Protein AF-A0AAD7NXK8-F1 (afdb_monomer_lite)

InterPro domains:
  IPR023210 NADP-dependent oxidoreductase domain [PF00248] (9-103)
  IPR023210 NADP-dependent oxidoreductase domain [PF00248] (169-335)
  IPR036812 NAD(P)-dependent oxidoreductase domain superfamily [G3DSA:3.20.20.100] (2-104)
  IPR036812 NAD(P)-dependent oxidoreductase domain superfamily [G3DSA:3.20.20.100] (160-342)
  IPR036812 NAD(P)-dependent oxidoreductase domain superfamily [SSF51430] (22-98)
  IPR036812 NAD(P)-dependent oxidoreductase domain superfamily [SSF51430] (169-336)
  IPR050523 Aldo/Keto Reductase Detoxification and Biosynthesis [PTHR43364] (170-335)

Organism: NCBI:txid1033252

Secondary structure (DSSP, 8-state):
------EE-EEE-TTSSSS-SSS----SHHHHHHHHHHHHHTT--EEE--TTSTTHHHHHHHTTHHHHS-EEEEE-GGGSTT--STTHHHHHHHHHHHHHT----PPPGGGTTS------S-TTS--GGGHHHHTT-TTS-HHHHHHHHHHHHHHH-HHHHHTTS----EEEEEE-S--TTS-HHHHHHHHHHHHHTTSEEEEEEES--HHHHHHHHHHHHHHTPPPEEEEEEE-BTTB-THHHHTHHHHHHHT-EEEEE-TTGGGGGGS-HHHHHHT-SSSTTSGGGTHHHHHHHHHH-SHHHHHHHHHHHHHHHHTTS-HHHHHHHHHHHSSTT-TTS-SSEE-

Sequence (346 aa):
MSNSSALKLVFGGAPISPNPNFGAYFPDEESIEKLYQLLEEGGVDAIDTACAYGSSEEWIGKTGGGKRFPVDSKTPGGFIPGSSTGESIPQHAKESVERTRVEKKAMPFFMILGYRKPFIHNPSAFNIENLDKQLGLGSLNAKFKHVYAALLCIVFQPVAVQSAFKWLKLDVLYIHAPDPSVLLEDQLQGVNTAYTAGYFKRFGLSNFSPADVQRVYDICKEKGYPLLGHQTANYSAVARKNEVVLFPLLRKLGIAVYVYSPIAGGLLTKTSAQVRTREGAGRYSKDAGALEALYGGLYNKPSYYTALDLWGEAANGAGCSGAELAYRWVAFDSAVDGKSWSMKRL

Radius of gyration: 25.27 Å; chains: 1; bounding box: 70×58×63 Å

Structure (mmCIF, N/CA/C/O backbone):
data_AF-A0AAD7NXK8-F1
#
_entry.id   AF-A0AAD7NXK8-F1
#
loop_
_atom_site.group_PDB
_atom_site.id
_atom_site.type_symbol
_atom_site.label_atom_id
_atom_site.label_alt_id
_atom_site.label_comp_id
_atom_site.label_asym_id
_atom_site.label_entity_id
_atom_site.label_seq_id
_atom_site.pdbx_PDB_ins_code
_atom_site.Cartn_x
_atom_site.Cartn_y
_atom_site.Cartn_z
_atom_site.occupancy
_atom_site.B_iso_or_equiv
_atom_site.auth_seq_id
_atom_site.auth_comp_id
_atom_site.auth_asym_id
_atom_site.auth_atom_id
_atom_site.pdbx_PDB_model_num
ATOM 1 N N . MET A 1 1 ? -29.614 -8.373 -5.525 1.00 30.80 1 MET A N 1
ATOM 2 C CA . MET A 1 1 ? -28.288 -8.976 -5.769 1.00 30.80 1 MET A CA 1
ATOM 3 C C . MET A 1 1 ? -27.334 -7.833 -6.089 1.00 30.80 1 MET A C 1
ATOM 5 O O . MET A 1 1 ? -27.424 -7.282 -7.175 1.00 30.80 1 MET A O 1
ATOM 9 N N . SER A 1 2 ? -26.545 -7.353 -5.122 1.00 30.64 2 SER A N 1
ATOM 10 C CA . SER A 1 2 ? -25.596 -6.257 -5.370 1.00 30.64 2 SER A CA 1
ATOM 11 C C . SER A 1 2 ? -24.361 -6.811 -6.074 1.00 30.64 2 SER A C 1
ATOM 13 O O . SER A 1 2 ? -23.712 -7.712 -5.552 1.00 30.64 2 SER A O 1
ATOM 15 N N . ASN A 1 3 ? -24.063 -6.272 -7.250 1.00 33.12 3 ASN A N 1
ATOM 16 C CA . ASN A 1 3 ? -22.894 -6.584 -8.070 1.00 33.12 3 ASN A CA 1
ATOM 17 C C . ASN A 1 3 ? -21.599 -6.396 -7.240 1.00 33.12 3 ASN A C 1
ATOM 19 O O . ASN A 1 3 ? -21.226 -5.258 -6.968 1.00 33.12 3 ASN A O 1
ATOM 23 N N . SER A 1 4 ? -20.951 -7.472 -6.765 1.00 42.09 4 SER A N 1
ATOM 24 C CA . SER A 1 4 ? -19.846 -7.383 -5.782 1.00 42.09 4 SER A CA 1
ATOM 25 C C . SER A 1 4 ? -18.465 -7.853 -6.272 1.00 42.09 4 SER A C 1
ATOM 27 O O . SER A 1 4 ? -17.608 -8.138 -5.446 1.00 42.09 4 SER A O 1
ATOM 29 N N . SER A 1 5 ? -18.183 -7.922 -7.576 1.00 48.78 5 SER A N 1
ATOM 30 C CA . SER A 1 5 ? -16.881 -8.429 -8.070 1.00 48.78 5 SER A CA 1
ATOM 31 C C . SER A 1 5 ? -16.030 -7.418 -8.856 1.00 48.78 5 SER A C 1
ATOM 33 O O . SER A 1 5 ? -15.105 -7.810 -9.583 1.00 48.78 5 SER A O 1
ATOM 35 N N . ALA A 1 6 ? -16.303 -6.116 -8.719 1.00 60.06 6 ALA A N 1
ATOM 36 C CA . ALA A 1 6 ? -15.524 -5.085 -9.402 1.00 60.06 6 ALA A CA 1
ATOM 37 C C . ALA A 1 6 ? -14.087 -5.029 -8.854 1.00 60.06 6 ALA A C 1
ATOM 39 O O . ALA A 1 6 ? -13.856 -4.957 -7.645 1.00 60.06 6 ALA A O 1
ATOM 40 N N . LEU A 1 7 ? -13.122 -5.113 -9.771 1.00 73.62 7 LEU A N 1
ATOM 41 C CA . LEU A 1 7 ? -11.718 -4.793 -9.529 1.00 73.62 7 LEU A CA 1
ATOM 42 C C . LEU A 1 7 ? -11.648 -3.334 -9.133 1.00 73.62 7 LEU A C 1
ATOM 44 O O . LEU A 1 7 ? -12.014 -2.498 -9.950 1.00 73.62 7 LEU A O 1
ATOM 48 N N . LYS A 1 8 ? -11.230 -3.040 -7.902 1.00 81.31 8 LYS A N 1
ATOM 49 C CA . LYS A 1 8 ? -10.924 -1.657 -7.570 1.00 81.31 8 LYS A CA 1
ATOM 50 C C . LYS A 1 8 ? -9.504 -1.335 -7.985 1.00 81.31 8 LYS A C 1
ATOM 52 O O . LYS A 1 8 ? -8.622 -2.177 -7.826 1.00 81.31 8 LYS A O 1
ATOM 57 N N . LEU A 1 9 ? -9.292 -0.123 -8.452 1.00 88.12 9 LEU A N 1
ATOM 58 C CA . LEU A 1 9 ? -7.982 0.412 -8.781 1.00 88.12 9 LEU A CA 1
ATOM 59 C C . LEU A 1 9 ? -7.584 1.410 -7.697 1.00 88.12 9 LEU A C 1
ATOM 61 O O . LEU A 1 9 ? -8.362 2.300 -7.358 1.00 88.12 9 LEU A O 1
ATOM 65 N N . VAL A 1 10 ? -6.393 1.262 -7.128 1.00 91.69 10 VAL A N 1
ATOM 66 C CA . VAL A 1 10 ? -5.864 2.153 -6.096 1.00 91.69 10 VAL A CA 1
ATOM 67 C C . VAL A 1 10 ? -4.589 2.788 -6.594 1.00 91.69 10 VAL A C 1
ATOM 69 O O . VAL A 1 10 ? -3.652 2.127 -7.037 1.00 91.69 10 VAL A O 1
ATOM 72 N N . PHE A 1 11 ? -4.528 4.106 -6.484 1.00 94.62 11 PHE A N 1
ATOM 73 C CA . PHE A 1 11 ? -3.312 4.819 -6.809 1.00 94.62 11 PHE A CA 1
ATOM 74 C C . PHE A 1 11 ? -2.381 4.863 -5.597 1.00 94.62 11 PHE A C 1
ATOM 76 O O . PHE A 1 11 ? -2.738 5.398 -4.548 1.00 94.62 11 PHE A O 1
ATOM 83 N N . GLY A 1 12 ? -1.166 4.332 -5.744 1.00 93.88 12 GLY A N 1
ATOM 84 C CA . GLY A 1 12 ? -0.115 4.479 -4.739 1.00 93.88 12 GLY A CA 1
ATOM 85 C C . GLY A 1 12 ? 0.372 5.927 -4.679 1.00 93.88 12 GLY A C 1
ATOM 86 O O . GLY A 1 12 ? 1.078 6.379 -5.573 1.00 93.88 12 GLY A O 1
ATOM 87 N N . GLY A 1 13 ? 0.019 6.638 -3.614 1.00 93.75 13 GLY A N 1
ATOM 88 C CA . GLY A 1 13 ? 0.220 8.071 -3.419 1.00 93.75 13 GLY A CA 1
ATOM 89 C C . GLY A 1 13 ? 1.642 8.506 -3.070 1.00 93.75 13 GLY A C 1
ATOM 90 O O . GLY A 1 13 ? 1.894 9.700 -3.040 1.00 93.75 13 GLY A O 1
ATOM 91 N N . ALA A 1 14 ? 2.598 7.590 -2.870 1.00 91.69 14 ALA A N 1
ATOM 92 C CA . ALA A 1 14 ? 3.991 7.949 -2.563 1.00 91.69 14 ALA A CA 1
ATOM 93 C C . ALA A 1 14 ? 4.631 9.002 -3.511 1.00 91.69 14 ALA A C 1
ATOM 95 O O . ALA A 1 14 ? 5.439 9.795 -3.027 1.00 91.69 14 ALA A O 1
ATOM 96 N N . PRO A 1 15 ? 4.300 9.049 -4.822 1.00 92.00 15 PRO A N 1
ATOM 97 C CA . PRO A 1 15 ? 4.759 10.097 -5.740 1.00 92.00 15 PRO A CA 1
ATOM 98 C C . PRO A 1 15 ? 4.095 11.475 -5.571 1.00 92.00 15 PRO A C 1
ATOM 100 O O . PRO A 1 15 ? 4.572 12.431 -6.179 1.00 92.00 15 PRO A O 1
ATOM 103 N N . ILE A 1 16 ? 2.993 11.603 -4.821 1.00 94.06 16 ILE A N 1
ATOM 104 C CA . ILE A 1 16 ? 2.240 12.860 -4.629 1.00 94.06 16 ILE A CA 1
ATOM 105 C C . ILE A 1 16 ? 2.997 13.753 -3.635 1.00 94.06 16 ILE A C 1
ATOM 107 O O . ILE A 1 16 ? 2.553 14.008 -2.525 1.00 94.06 16 ILE A O 1
ATOM 111 N N . SER A 1 17 ? 4.203 14.174 -3.998 1.00 87.62 17 SER A N 1
ATOM 112 C CA . SER A 1 17 ? 5.077 15.025 -3.193 1.00 87.62 17 SER A CA 1
ATOM 113 C C . SER A 1 17 ? 6.227 15.535 -4.065 1.00 87.62 17 SER A C 1
ATOM 115 O O . SER A 1 17 ? 6.774 14.749 -4.828 1.00 87.62 17 SER A O 1
ATOM 117 N N . PRO A 1 18 ? 6.686 16.789 -3.917 1.00 83.19 18 PRO A N 1
ATOM 118 C CA . PRO A 1 18 ? 7.851 17.302 -4.639 1.00 83.19 18 PRO A CA 1
ATOM 119 C C . PRO A 1 18 ? 9.179 16.694 -4.162 1.00 83.19 18 PRO A C 1
ATOM 121 O O . PRO A 1 18 ? 10.185 16.821 -4.850 1.00 83.19 18 PRO A O 1
ATOM 124 N N . ASN A 1 19 ? 9.194 16.054 -2.987 1.00 72.31 19 ASN A N 1
ATOM 125 C CA . ASN A 1 19 ? 10.378 15.463 -2.362 1.00 72.31 19 ASN A CA 1
ATOM 126 C C . ASN A 1 19 ? 10.082 13.996 -2.015 1.00 72.31 19 ASN A C 1
ATOM 128 O O . ASN A 1 19 ? 9.847 13.667 -0.847 1.00 72.31 19 ASN A O 1
ATOM 132 N N . PRO A 1 20 ? 10.024 13.105 -3.016 1.00 68.62 20 PRO A N 1
ATOM 133 C CA . PRO A 1 20 ? 9.668 11.714 -2.790 1.00 68.62 20 PRO A CA 1
ATOM 134 C C . PRO A 1 20 ? 10.787 10.969 -2.056 1.00 68.62 20 PRO A C 1
ATOM 136 O O . PRO A 1 20 ? 11.967 11.095 -2.374 1.00 68.62 20 PRO A O 1
ATOM 139 N N . ASN A 1 21 ? 10.402 10.045 -1.179 1.00 68.44 21 ASN A N 1
ATOM 140 C CA . ASN A 1 21 ? 11.329 9.020 -0.685 1.00 68.44 21 ASN A CA 1
ATOM 141 C C . ASN A 1 21 ? 11.489 7.849 -1.685 1.00 68.44 21 ASN A C 1
ATOM 143 O O . ASN A 1 21 ? 12.323 6.970 -1.481 1.00 68.44 21 ASN A O 1
ATOM 147 N N . PHE A 1 22 ? 10.683 7.800 -2.762 1.00 67.06 22 PHE A N 1
ATOM 148 C CA . PHE A 1 22 ? 10.478 6.597 -3.589 1.00 67.06 22 PHE A CA 1
ATOM 149 C C . PHE A 1 22 ? 10.526 6.815 -5.116 1.00 67.06 22 PHE A C 1
ATOM 151 O O . PHE A 1 22 ? 9.734 6.230 -5.867 1.00 67.06 22 PHE A O 1
ATOM 158 N N . GLY A 1 23 ? 11.507 7.566 -5.618 1.00 71.38 23 GLY A N 1
ATOM 159 C CA . GLY A 1 23 ? 11.766 7.678 -7.059 1.00 71.38 23 GLY A CA 1
ATOM 160 C C . GLY A 1 23 ? 10.883 8.718 -7.754 1.00 71.38 23 GLY A C 1
ATOM 161 O O . GLY A 1 23 ? 11.024 9.895 -7.462 1.00 71.38 23 GLY A O 1
ATOM 162 N N . ALA A 1 24 ? 10.038 8.304 -8.708 1.00 77.19 24 ALA A N 1
ATOM 163 C CA . ALA A 1 24 ? 9.199 9.218 -9.496 1.00 77.19 24 ALA A CA 1
ATOM 164 C C . ALA A 1 24 ? 8.250 10.050 -8.616 1.00 77.19 24 ALA A C 1
ATOM 166 O O . ALA A 1 24 ? 7.771 9.556 -7.593 1.00 77.19 24 ALA A O 1
ATOM 167 N N . TYR A 1 25 ? 7.972 11.284 -9.043 1.00 88.31 25 TYR A N 1
ATOM 168 C CA . TYR A 1 25 ? 7.182 12.244 -8.280 1.00 88.31 25 TYR A CA 1
ATOM 169 C C . TYR A 1 25 ? 6.485 13.297 -9.133 1.00 88.31 25 TYR A C 1
ATOM 171 O O . TYR A 1 25 ? 6.836 13.496 -10.296 1.00 88.31 25 TYR A O 1
ATOM 179 N N . PHE A 1 26 ? 5.518 13.976 -8.518 1.00 90.62 26 PHE A N 1
ATOM 180 C CA . PHE A 1 26 ? 4.830 15.131 -9.081 1.00 90.62 26 PHE A CA 1
ATOM 181 C C . PHE A 1 26 ? 5.386 16.415 -8.437 1.00 90.62 26 PHE A C 1
ATOM 183 O O . PHE A 1 26 ? 5.266 16.582 -7.221 1.00 90.62 26 PHE A O 1
ATOM 190 N N . PRO A 1 27 ? 6.063 17.284 -9.213 1.00 88.44 27 PRO A N 1
ATOM 191 C CA . PRO A 1 27 ? 6.879 18.375 -8.673 1.00 88.44 27 PRO A CA 1
ATOM 192 C C . PRO A 1 27 ? 6.081 19.565 -8.124 1.00 88.44 27 PRO A C 1
ATOM 194 O O . PRO A 1 27 ? 6.632 20.364 -7.369 1.00 88.44 27 PRO A O 1
ATOM 197 N N . ASP A 1 28 ? 4.813 19.714 -8.504 1.00 93.44 28 ASP A N 1
ATOM 198 C CA . ASP A 1 28 ? 4.019 20.911 -8.224 1.00 93.44 28 ASP A CA 1
ATOM 199 C C . ASP A 1 28 ? 2.511 20.616 -8.158 1.00 93.44 28 ASP A C 1
ATOM 201 O O . ASP A 1 28 ? 2.043 19.511 -8.428 1.00 93.44 28 ASP A O 1
ATOM 205 N N . GLU A 1 29 ? 1.728 21.621 -7.765 1.00 95.62 29 GLU A N 1
ATOM 206 C CA . GLU A 1 29 ? 0.272 21.493 -7.626 1.00 95.62 29 GLU A CA 1
ATOM 207 C C . GLU A 1 29 ? -0.429 21.266 -8.974 1.00 95.62 29 GLU A C 1
ATOM 209 O O . GLU A 1 29 ? -1.425 20.550 -9.024 1.00 95.62 29 GLU A O 1
ATOM 214 N N . GLU A 1 30 ? 0.100 21.821 -10.070 1.00 96.25 30 GLU A N 1
ATOM 215 C CA . GLU A 1 30 ? -0.494 21.689 -11.405 1.00 96.25 30 GLU A CA 1
ATOM 216 C C . GLU A 1 30 ? -0.389 20.249 -11.926 1.00 96.25 30 GLU A C 1
ATOM 218 O O . GLU A 1 30 ? -1.355 19.686 -12.444 1.00 96.25 30 GLU A O 1
ATOM 223 N N . SER A 1 31 ? 0.778 19.628 -11.769 1.00 95.69 31 SER A N 1
ATOM 224 C CA . SER A 1 31 ? 1.009 18.233 -12.140 1.00 95.69 31 SER A CA 1
ATOM 225 C C . SER A 1 31 ? 0.197 17.262 -11.278 1.00 95.69 31 SER A C 1
ATOM 227 O O . SER A 1 31 ? -0.289 16.258 -11.800 1.00 95.69 31 SER A O 1
ATOM 229 N N . ILE A 1 32 ? -0.023 17.577 -9.996 1.00 96.44 32 ILE A N 1
ATOM 230 C CA . ILE A 1 32 ? -0.901 16.799 -9.107 1.00 96.44 32 ILE A CA 1
ATOM 231 C C . ILE A 1 32 ? -2.380 16.966 -9.487 1.00 96.44 32 ILE A C 1
ATOM 233 O O . ILE A 1 32 ? -3.129 15.991 -9.475 1.00 96.44 32 ILE A O 1
ATOM 237 N N . GLU A 1 33 ? -2.815 18.162 -9.881 1.00 97.12 33 GLU A N 1
ATOM 238 C CA . GLU A 1 33 ? -4.183 18.373 -10.363 1.00 97.12 33 GLU A CA 1
ATOM 239 C C . GLU A 1 33 ? -4.457 17.570 -11.644 1.00 97.12 33 GLU A C 1
ATOM 241 O O . GLU A 1 33 ? -5.463 16.865 -11.734 1.00 97.12 33 GLU A O 1
ATOM 246 N N . LYS A 1 34 ? -3.521 17.596 -12.604 1.00 96.88 34 LYS A N 1
ATOM 247 C CA . LYS A 1 34 ? -3.589 16.761 -13.818 1.00 96.88 34 LYS A CA 1
ATOM 248 C C . LYS A 1 34 ? -3.618 15.272 -13.481 1.00 96.88 34 LYS A C 1
ATOM 250 O O . LYS A 1 34 ? -4.384 14.527 -14.085 1.00 96.88 34 LYS A O 1
ATOM 255 N N . LEU A 1 35 ? -2.813 14.836 -12.507 1.00 96.31 35 LEU A N 1
ATOM 256 C CA . LEU A 1 35 ? -2.864 13.464 -12.007 1.00 96.31 35 LEU A CA 1
ATOM 257 C C . LEU A 1 35 ? -4.278 13.119 -11.540 1.00 96.31 35 LEU A C 1
ATOM 259 O O . LEU A 1 35 ? -4.821 12.118 -11.988 1.00 96.31 35 LEU A O 1
ATOM 263 N N . TYR A 1 36 ? -4.890 13.924 -10.674 1.00 97.12 36 TYR A N 1
ATOM 264 C CA . TYR A 1 36 ? -6.217 13.607 -10.155 1.00 97.12 36 TYR A CA 1
ATOM 265 C C . TYR A 1 36 ? -7.294 13.530 -11.241 1.00 97.12 36 TYR A C 1
ATOM 267 O O . TYR A 1 36 ? -8.153 12.656 -11.156 1.00 97.12 36 TYR A O 1
ATOM 275 N N . GLN A 1 37 ? -7.223 14.377 -12.271 1.00 97.31 37 GLN A N 1
ATOM 276 C CA . GLN A 1 37 ? -8.112 14.282 -13.436 1.00 97.31 37 GLN A CA 1
ATOM 277 C C . GLN A 1 37 ? -7.948 12.931 -14.143 1.00 97.31 37 GLN A C 1
ATOM 279 O O . GLN A 1 37 ? -8.934 12.239 -14.381 1.00 97.31 37 GLN A O 1
ATOM 284 N N . LEU A 1 38 ? -6.706 12.492 -14.370 1.00 96.62 38 LEU A N 1
ATOM 285 C CA . LEU A 1 38 ? -6.424 11.174 -14.948 1.00 96.62 38 LEU A CA 1
ATOM 286 C C . LEU A 1 38 ? -6.901 10.021 -14.053 1.00 96.62 38 LEU A C 1
ATOM 288 O O . LEU A 1 38 ? -7.366 9.004 -14.562 1.00 96.62 38 LEU A O 1
ATOM 292 N N . LEU A 1 39 ? -6.789 10.154 -12.726 1.00 95.56 39 LEU A N 1
ATOM 293 C CA . LEU A 1 39 ? -7.291 9.147 -11.786 1.00 95.56 39 LEU A CA 1
ATOM 294 C C . LEU A 1 39 ? -8.823 9.047 -11.837 1.00 95.56 39 LEU A C 1
ATOM 296 O O . LEU A 1 39 ? -9.357 7.940 -11.831 1.00 95.56 39 LEU A O 1
ATOM 300 N N . GLU A 1 40 ? -9.528 10.175 -11.921 1.00 95.06 40 GLU A N 1
ATOM 301 C CA . GLU A 1 40 ? -10.989 10.214 -12.069 1.00 95.06 40 GLU A CA 1
ATOM 302 C C . GLU A 1 40 ? -11.443 9.626 -13.410 1.00 95.06 40 GLU A C 1
ATOM 304 O O . GLU A 1 40 ? -12.317 8.760 -13.432 1.00 95.06 40 GLU A O 1
ATOM 309 N N . GLU A 1 41 ? -10.818 10.037 -14.516 1.00 95.50 41 GLU A N 1
ATOM 310 C CA . GLU A 1 41 ? -11.094 9.510 -15.860 1.00 95.50 41 GLU A CA 1
ATOM 311 C C . GLU A 1 41 ? -10.793 8.009 -15.963 1.00 95.50 41 GLU A C 1
ATOM 313 O O . GLU A 1 41 ? -11.544 7.257 -16.585 1.00 95.50 41 GLU A O 1
ATOM 318 N N . GLY A 1 42 ? -9.716 7.560 -15.314 1.00 90.88 42 GLY A N 1
ATOM 319 C CA . GLY A 1 42 ? -9.307 6.159 -15.244 1.00 90.88 42 GLY A CA 1
ATOM 320 C C . GLY A 1 42 ? -10.142 5.301 -14.291 1.00 90.88 42 GLY A C 1
ATOM 321 O O . GLY A 1 42 ? -9.914 4.094 -14.216 1.00 90.88 42 GLY A O 1
ATOM 322 N N . GLY A 1 43 ? -11.093 5.894 -13.561 1.00 91.00 43 GLY A N 1
ATOM 323 C CA . GLY A 1 43 ? -11.958 5.176 -12.627 1.00 91.00 43 GLY A CA 1
ATOM 324 C C . GLY A 1 43 ? -11.220 4.626 -11.404 1.00 91.00 43 GLY A C 1
ATOM 325 O O . GLY A 1 43 ? -11.545 3.537 -10.935 1.00 91.00 43 GLY A O 1
ATOM 326 N N . VAL A 1 44 ? -10.217 5.346 -10.896 1.00 91.19 44 VAL A N 1
ATOM 327 C CA . VAL A 1 44 ? -9.493 4.979 -9.672 1.00 91.19 44 VAL A CA 1
ATOM 328 C C . VAL A 1 44 ? -10.384 5.176 -8.446 1.00 91.19 44 VAL A C 1
ATOM 330 O O . VAL A 1 44 ? -10.980 6.231 -8.239 1.00 91.19 44 VAL A O 1
ATOM 333 N N . ASP A 1 45 ? -10.450 4.153 -7.598 1.00 90.81 45 ASP A N 1
ATOM 334 C CA . ASP A 1 45 ? -11.366 4.088 -6.460 1.00 90.81 45 ASP A CA 1
ATOM 335 C C . ASP A 1 45 ? -10.834 4.756 -5.191 1.00 90.81 45 ASP A C 1
ATOM 337 O O . ASP A 1 45 ? -11.625 5.111 -4.315 1.00 90.81 45 ASP A O 1
ATOM 341 N N . ALA A 1 46 ? -9.511 4.827 -5.024 1.00 94.06 46 ALA A N 1
ATOM 342 C CA . ALA A 1 46 ? -8.878 5.334 -3.810 1.00 94.06 46 ALA A CA 1
ATOM 343 C C . ALA A 1 46 ? -7.409 5.724 -4.029 1.00 94.06 46 ALA A C 1
ATOM 345 O O . ALA A 1 46 ? -6.761 5.274 -4.976 1.00 94.06 46 ALA A O 1
ATOM 346 N N . ILE A 1 47 ? -6.874 6.503 -3.089 1.00 96.62 47 ILE A N 1
ATOM 347 C CA . ILE A 1 47 ? -5.441 6.785 -2.960 1.00 96.62 47 ILE A CA 1
ATOM 348 C C . ILE A 1 47 ? -4.900 6.046 -1.733 1.00 96.62 47 ILE A C 1
ATOM 350 O O . ILE A 1 47 ? -5.445 6.176 -0.639 1.00 96.62 47 ILE A O 1
ATOM 354 N N . ASP A 1 48 ? -3.811 5.303 -1.907 1.00 96.81 48 ASP A N 1
ATOM 355 C CA . ASP A 1 48 ? -3.067 4.641 -0.835 1.00 96.81 48 ASP A CA 1
ATOM 356 C C . ASP A 1 48 ? -1.808 5.438 -0.484 1.00 96.81 48 ASP A C 1
ATOM 358 O O . ASP A 1 48 ? -0.907 5.598 -1.300 1.00 96.81 48 ASP A O 1
ATOM 362 N N . THR A 1 49 ? -1.725 5.942 0.742 1.00 96.69 49 THR A N 1
ATOM 363 C CA . THR A 1 49 ? -0.572 6.690 1.259 1.00 96.69 49 THR A CA 1
ATOM 364 C C . THR A 1 49 ? -0.054 6.047 2.551 1.00 96.69 49 THR A C 1
ATOM 366 O O . THR A 1 49 ? -0.479 4.952 2.925 1.00 96.69 49 THR A O 1
ATOM 369 N N . ALA A 1 50 ? 0.929 6.660 3.204 1.00 95.94 50 ALA A N 1
ATOM 370 C CA . ALA A 1 50 ? 1.424 6.250 4.515 1.00 95.94 50 ALA A CA 1
ATOM 371 C C . ALA A 1 50 ? 2.159 7.403 5.203 1.00 95.94 50 ALA A C 1
ATOM 373 O O . ALA A 1 50 ? 2.770 8.233 4.526 1.00 95.94 50 ALA A O 1
ATOM 374 N N . CYS A 1 51 ? 2.250 7.358 6.536 1.00 93.62 51 CYS A N 1
ATOM 375 C CA . CYS A 1 51 ? 3.083 8.285 7.312 1.00 93.62 51 CYS A CA 1
ATOM 376 C C . CYS A 1 51 ? 4.558 8.285 6.871 1.00 93.62 51 CYS A C 1
ATOM 378 O O . CYS A 1 51 ? 5.264 9.267 7.065 1.00 93.62 51 CYS A O 1
ATOM 380 N N . ALA A 1 52 ? 5.033 7.171 6.303 1.00 90.56 52 ALA A N 1
ATOM 381 C CA . ALA A 1 52 ? 6.416 6.996 5.866 1.00 90.56 52 ALA A CA 1
ATOM 382 C C . ALA A 1 52 ? 6.696 7.535 4.446 1.00 90.56 52 ALA A C 1
ATOM 384 O O . ALA A 1 52 ? 7.841 7.509 3.986 1.00 90.56 52 ALA A O 1
ATOM 385 N N . TYR A 1 53 ? 5.675 7.994 3.713 1.00 91.75 53 TYR A N 1
ATOM 386 C CA . TYR A 1 53 ? 5.804 8.414 2.311 1.00 91.75 53 TYR A CA 1
ATOM 387 C C . TYR A 1 53 ? 6.200 9.890 2.176 1.00 91.75 53 TYR A C 1
ATOM 389 O O . TYR A 1 53 ? 5.585 10.643 1.424 1.00 91.75 53 TYR A O 1
ATOM 397 N N . GLY A 1 54 ? 7.242 10.309 2.899 1.00 89.00 54 GLY A N 1
ATOM 398 C CA . GLY A 1 54 ? 7.713 11.696 2.888 1.00 89.00 54 GLY A CA 1
ATOM 399 C C . GLY A 1 54 ? 6.575 12.662 3.218 1.00 89.00 54 GLY A C 1
ATOM 400 O O . GLY A 1 54 ? 5.914 12.485 4.235 1.00 89.00 54 GLY A O 1
ATOM 401 N N . SER A 1 55 ? 6.327 13.638 2.337 1.00 92.94 55 SER A N 1
ATOM 402 C CA . SER A 1 55 ? 5.238 14.614 2.495 1.00 92.94 55 SER A CA 1
ATOM 403 C C . SER A 1 55 ? 3.943 14.276 1.734 1.00 92.94 55 SER A C 1
ATOM 405 O O . SER A 1 55 ? 3.135 15.160 1.443 1.00 92.94 55 SER A O 1
ATOM 407 N N . SER A 1 56 ? 3.756 13.007 1.354 1.00 95.19 56 SER A N 1
ATOM 408 C CA . SER A 1 56 ? 2.618 12.560 0.536 1.00 95.19 56 SER A CA 1
ATOM 409 C C . SER A 1 56 ? 1.267 12.937 1.146 1.00 95.19 56 SER A C 1
ATOM 411 O O . SER A 1 56 ? 0.403 13.495 0.474 1.00 95.19 56 SER A O 1
ATOM 413 N N . GLU A 1 57 ? 1.077 12.681 2.443 1.00 96.25 57 GLU A N 1
ATOM 414 C CA . GLU A 1 57 ? -0.192 12.970 3.118 1.00 96.25 57 GLU A CA 1
ATOM 415 C C . GLU A 1 57 ? -0.512 14.464 3.145 1.00 96.25 57 GLU A C 1
ATOM 417 O O . GLU A 1 57 ? -1.646 14.854 2.860 1.00 96.25 57 GLU A O 1
ATOM 422 N N . GLU A 1 58 ? 0.485 15.299 3.447 1.00 95.75 58 GLU A N 1
ATOM 423 C CA . GLU A 1 58 ? 0.346 16.751 3.465 1.00 95.75 58 GLU A CA 1
ATOM 424 C C . GLU A 1 58 ? -0.020 17.282 2.077 1.00 95.75 58 GLU A C 1
ATOM 426 O O . GLU A 1 58 ? -0.877 18.159 1.958 1.00 95.75 58 GLU A O 1
ATOM 431 N N . TRP A 1 59 ? 0.595 16.746 1.020 1.00 96.31 59 TRP A N 1
ATOM 432 C CA . TRP A 1 59 ? 0.323 17.166 -0.351 1.00 96.31 59 TRP A CA 1
ATOM 433 C C . TRP A 1 59 ? -1.032 16.686 -0.853 1.00 96.31 59 TRP A C 1
ATOM 435 O O . TRP A 1 59 ? -1.734 17.479 -1.484 1.00 96.31 59 TRP A O 1
ATOM 445 N N . ILE A 1 60 ? -1.463 15.472 -0.498 1.00 96.31 60 ILE A N 1
ATOM 446 C CA . ILE A 1 60 ? -2.830 14.993 -0.752 1.00 96.31 60 ILE A CA 1
ATOM 447 C C . ILE A 1 60 ? -3.853 15.956 -0.138 1.00 96.31 60 ILE A C 1
ATOM 449 O O . ILE A 1 60 ? -4.798 16.366 -0.814 1.00 96.31 60 ILE A O 1
ATOM 453 N N . GLY A 1 61 ? -3.669 16.371 1.118 1.00 95.25 61 GLY A N 1
ATOM 454 C CA . GLY A 1 61 ? -4.586 17.321 1.747 1.00 95.25 61 GLY A CA 1
ATOM 455 C C . GLY A 1 61 ? -4.491 18.731 1.171 1.00 95.25 61 GLY A C 1
ATOM 456 O O . GLY A 1 61 ? -5.519 19.372 0.936 1.00 95.25 61 GLY A O 1
ATOM 457 N N . LYS A 1 62 ? -3.276 19.224 0.914 1.00 95.31 62 LYS A N 1
ATOM 458 C CA . LYS A 1 62 ? -3.026 20.557 0.347 1.00 95.31 62 LYS A CA 1
ATOM 459 C C . LYS A 1 62 ? -3.683 20.724 -1.025 1.00 95.31 62 LYS A C 1
ATOM 461 O O . LYS A 1 62 ? -4.326 21.741 -1.257 1.00 95.31 62 LYS A O 1
ATOM 466 N N . THR A 1 63 ? -3.557 19.717 -1.885 1.00 95.88 63 THR A N 1
ATOM 467 C CA . THR A 1 63 ? -4.060 19.721 -3.272 1.00 95.88 63 THR A CA 1
ATOM 468 C C . THR A 1 63 ? -5.501 19.215 -3.401 1.00 95.88 63 THR A C 1
ATOM 470 O O . THR A 1 63 ? -6.025 19.097 -4.502 1.00 95.88 63 THR A O 1
ATOM 473 N N . GLY A 1 64 ? -6.176 18.914 -2.286 1.00 94.06 64 GLY A N 1
ATOM 474 C CA . GLY A 1 64 ? -7.588 18.524 -2.282 1.00 94.06 64 GLY A CA 1
ATOM 475 C C . GLY A 1 64 ? -7.871 17.061 -2.639 1.00 94.06 64 GLY A C 1
ATOM 476 O O . GLY A 1 64 ? -9.041 16.689 -2.730 1.00 94.06 64 GLY A O 1
ATOM 477 N N . GLY A 1 65 ? -6.854 16.204 -2.763 1.00 94.88 65 GLY A N 1
ATOM 478 C CA . GLY A 1 65 ? -7.014 14.775 -3.052 1.00 94.88 65 GLY A CA 1
ATOM 479 C C . GLY A 1 65 ? -7.905 14.049 -2.039 1.00 94.88 65 GLY A C 1
ATOM 480 O O . GLY A 1 65 ? -8.782 13.284 -2.432 1.00 94.88 65 GLY A O 1
ATOM 481 N N . GLY A 1 66 ? -7.793 14.373 -0.743 1.00 93.44 66 GLY A N 1
ATOM 482 C CA . GLY A 1 66 ? -8.651 13.794 0.305 1.00 93.44 66 GLY A CA 1
ATOM 483 C C . GLY A 1 66 ? -10.141 14.158 0.200 1.00 93.44 66 GLY A C 1
ATOM 484 O O . GLY A 1 66 ? -10.979 13.532 0.848 1.00 93.44 66 GLY A O 1
ATOM 485 N N . LYS A 1 67 ? -10.497 15.161 -0.613 1.00 90.25 67 LYS A N 1
ATOM 486 C CA . LYS A 1 67 ? -11.894 15.513 -0.925 1.00 90.25 67 LYS A CA 1
ATOM 487 C C . LYS A 1 67 ? -12.433 14.744 -2.128 1.00 90.25 67 LYS A C 1
ATOM 489 O O . LYS A 1 67 ? -13.642 14.551 -2.234 1.00 90.25 67 LYS A O 1
ATOM 494 N N . ARG A 1 68 ? -11.535 14.347 -3.033 1.00 92.50 68 ARG A N 1
ATOM 495 C CA . ARG A 1 68 ? -11.841 13.712 -4.321 1.00 92.50 68 ARG A CA 1
ATOM 496 C C . ARG A 1 68 ? -11.897 12.194 -4.198 1.00 92.50 68 ARG A C 1
ATOM 498 O O . ARG A 1 68 ? -12.792 11.571 -4.758 1.00 92.50 68 ARG A O 1
ATOM 505 N N . PHE A 1 69 ? -11.006 11.616 -3.393 1.00 93.94 69 PHE A N 1
ATOM 506 C CA . PHE A 1 69 ? -10.854 10.169 -3.266 1.00 93.94 69 PHE A CA 1
ATOM 507 C C . PHE A 1 69 ? -10.979 9.700 -1.813 1.00 93.94 69 PHE A C 1
ATOM 509 O O . PHE A 1 69 ? -10.537 10.389 -0.889 1.00 93.94 69 PHE A O 1
ATOM 516 N N . PRO A 1 70 ? -11.521 8.491 -1.578 1.00 94.12 70 PRO A N 1
ATOM 517 C CA . PRO A 1 70 ? -11.200 7.727 -0.381 1.00 94.12 70 PRO A CA 1
ATOM 518 C C . PRO A 1 70 ? -9.680 7.610 -0.218 1.00 94.12 70 PRO A C 1
ATOM 520 O O . PRO A 1 70 ? -8.972 7.328 -1.186 1.00 94.12 70 PRO A O 1
ATOM 523 N N . VAL A 1 71 ? -9.193 7.805 1.007 1.00 96.50 71 VAL A N 1
ATOM 524 C CA . VAL A 1 71 ? -7.765 7.692 1.315 1.00 96.50 71 VAL A CA 1
ATOM 525 C C . VAL A 1 71 ? -7.533 6.566 2.303 1.00 96.50 71 VAL A C 1
ATOM 527 O O . VAL A 1 71 ? -8.122 6.534 3.386 1.00 96.50 71 VAL A O 1
ATOM 530 N N . ASP A 1 72 ? -6.648 5.668 1.912 1.00 97.50 72 ASP A N 1
ATOM 531 C CA . ASP A 1 72 ? -6.074 4.622 2.733 1.00 97.50 72 ASP A CA 1
ATOM 532 C C . ASP A 1 72 ? -4.722 5.117 3.265 1.00 97.50 72 ASP A C 1
ATOM 534 O O . ASP A 1 72 ? -3.932 5.671 2.502 1.00 97.50 72 ASP A O 1
ATOM 538 N N . SER A 1 73 ? -4.432 4.934 4.555 1.00 98.00 73 SER A N 1
ATOM 539 C CA . SER A 1 73 ? -3.123 5.296 5.123 1.00 98.00 73 SER A CA 1
ATOM 540 C C . SER A 1 73 ? -2.574 4.226 6.061 1.00 98.00 73 SER A C 1
ATOM 542 O O . SER A 1 73 ? -3.283 3.305 6.464 1.00 98.00 73 SER A O 1
ATOM 544 N N . LYS A 1 74 ? -1.286 4.325 6.397 1.00 98.44 74 LYS A N 1
ATOM 545 C CA . LYS A 1 74 ? -0.558 3.359 7.218 1.00 98.44 74 LYS A CA 1
ATOM 546 C C . LYS A 1 74 ? 0.246 4.059 8.304 1.00 98.44 74 LYS A C 1
ATOM 548 O O . LYS A 1 74 ? 1.021 4.972 8.004 1.00 98.44 74 LYS A O 1
ATOM 553 N N . THR A 1 75 ? 0.118 3.569 9.535 1.00 97.94 75 THR A N 1
ATOM 554 C CA . THR A 1 75 ? 1.030 3.923 10.632 1.00 97.94 75 THR A CA 1
ATOM 555 C C . THR A 1 75 ? 2.444 3.431 10.309 1.00 97.94 75 THR A C 1
ATOM 557 O O . THR A 1 75 ? 2.586 2.527 9.489 1.00 97.94 75 THR A O 1
ATOM 560 N N . PRO A 1 76 ? 3.515 3.968 10.915 1.00 96.19 76 PRO A N 1
ATOM 561 C CA . PRO A 1 76 ? 4.873 3.533 10.580 1.00 96.19 76 PRO A CA 1
ATOM 562 C C . PRO A 1 76 ? 5.117 2.026 10.782 1.00 96.19 76 PRO A C 1
ATOM 564 O O . PRO A 1 76 ? 5.836 1.415 9.988 1.00 96.19 76 PRO A O 1
ATOM 567 N N . GLY A 1 77 ? 4.468 1.406 11.773 1.00 95.88 77 GLY A N 1
ATOM 568 C CA . GLY A 1 77 ? 4.619 -0.023 12.039 1.00 95.88 77 GLY A CA 1
ATOM 569 C C . GLY A 1 77 ? 6.044 -0.377 12.477 1.00 95.88 77 GLY A C 1
ATOM 570 O O . GLY A 1 77 ? 6.824 0.472 12.899 1.00 95.88 77 GLY A O 1
ATOM 571 N N . GLY A 1 78 ? 6.444 -1.627 12.264 1.00 95.44 78 GLY A N 1
ATOM 572 C CA . GLY A 1 78 ? 7.804 -2.088 12.567 1.00 95.44 78 GLY A CA 1
ATOM 573 C C . GLY A 1 78 ? 8.928 -1.477 11.727 1.00 95.44 78 GLY A C 1
ATOM 574 O O . GLY A 1 78 ? 10.091 -1.776 11.981 1.00 95.44 78 GLY A O 1
ATOM 575 N N . PHE A 1 79 ? 8.633 -0.615 10.746 1.00 93.88 79 PHE A N 1
ATOM 576 C CA . PHE A 1 79 ? 9.684 0.164 10.080 1.00 93.88 79 PHE A CA 1
ATOM 577 C C . PHE A 1 79 ? 10.317 1.203 11.010 1.00 93.88 79 PHE A C 1
ATOM 579 O O . PHE A 1 79 ? 11.453 1.612 10.779 1.00 93.88 79 PHE A O 1
ATOM 586 N N . ILE A 1 80 ? 9.605 1.600 12.068 1.00 94.81 80 ILE A N 1
ATOM 587 C CA . ILE A 1 80 ? 10.146 2.370 13.185 1.00 94.81 80 ILE A CA 1
ATOM 588 C C . ILE A 1 80 ? 9.844 1.560 14.453 1.00 94.81 80 ILE A C 1
ATOM 590 O O . ILE A 1 80 ? 8.717 1.625 14.948 1.00 94.81 80 ILE A O 1
ATOM 594 N N . PRO A 1 81 ? 10.798 0.759 14.963 1.00 94.75 81 PRO A N 1
ATOM 595 C CA . PRO A 1 81 ? 10.583 -0.045 16.163 1.00 94.75 81 PRO A CA 1
ATOM 596 C C . PRO A 1 81 ? 10.072 0.803 17.332 1.00 94.75 81 PRO A C 1
ATOM 598 O O . PRO A 1 81 ? 10.629 1.863 17.619 1.00 94.75 81 PRO A O 1
ATOM 601 N N . GLY A 1 82 ? 9.006 0.349 17.987 1.00 95.25 82 GLY A N 1
ATOM 602 C CA . GLY A 1 82 ? 8.383 1.036 19.118 1.00 95.25 82 GLY A CA 1
ATOM 603 C C . GLY A 1 82 ? 7.317 2.053 18.710 1.00 95.25 82 GLY A C 1
ATOM 604 O O . GLY A 1 82 ? 6.753 2.720 19.571 1.00 95.25 82 GLY A O 1
ATOM 605 N N . SER A 1 83 ? 7.019 2.187 17.414 1.00 94.88 83 SER A N 1
ATOM 606 C CA . SER A 1 83 ? 6.025 3.148 16.911 1.00 94.88 83 SER A CA 1
ATOM 607 C C . SER A 1 83 ? 4.596 2.603 16.862 1.00 94.88 83 SER A C 1
ATOM 609 O O . SER A 1 83 ? 3.679 3.332 16.479 1.00 94.88 83 SER A O 1
ATOM 611 N N . SER A 1 84 ? 4.377 1.343 17.251 1.00 96.50 84 SER A N 1
ATOM 612 C CA . SER A 1 84 ? 3.067 0.676 17.177 1.00 96.50 84 SER A CA 1
ATOM 613 C C . SER A 1 84 ? 2.409 0.460 18.545 1.00 96.50 84 SER A C 1
ATOM 615 O O . SER A 1 84 ? 1.779 -0.569 18.750 1.00 96.50 84 SER A O 1
ATOM 617 N N . THR A 1 85 ? 2.550 1.387 19.493 1.00 97.69 85 THR A N 1
ATOM 618 C CA . THR A 1 85 ? 1.957 1.266 20.838 1.00 97.69 85 THR A CA 1
ATOM 619 C C . THR A 1 85 ? 0.472 1.614 20.865 1.00 97.69 85 THR A C 1
ATOM 621 O O . THR A 1 85 ? -0.068 2.245 19.946 1.00 97.69 85 THR A O 1
ATOM 624 N N . GLY A 1 86 ? -0.187 1.246 21.967 1.00 96.00 86 GLY A N 1
ATOM 625 C CA . GLY A 1 86 ? -1.566 1.630 22.259 1.00 96.00 86 GLY A CA 1
ATOM 626 C C . GLY A 1 86 ? -1.801 3.147 22.236 1.00 96.00 86 GLY A C 1
ATOM 627 O O . GLY A 1 86 ? -2.904 3.597 21.920 1.00 96.00 86 GLY A O 1
ATOM 628 N N . GLU A 1 87 ? -0.758 3.938 22.507 1.00 95.75 87 GLU A N 1
ATOM 629 C CA . GLU A 1 87 ? -0.790 5.405 22.509 1.00 95.75 87 GLU A CA 1
ATOM 630 C C . GLU A 1 87 ? -0.416 6.018 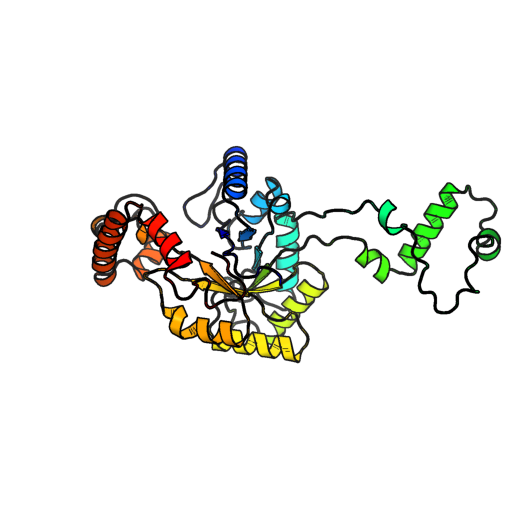21.150 1.00 95.75 87 GLU A C 1
ATOM 632 O O . GLU A 1 87 ? -1.055 6.977 20.707 1.00 95.75 87 GLU A O 1
ATOM 637 N N . SER A 1 88 ? 0.589 5.471 20.454 1.00 97.69 88 SER A N 1
ATOM 638 C CA . SER A 1 88 ? 1.092 6.059 19.207 1.00 97.69 88 SER A CA 1
ATOM 639 C C . SER A 1 88 ? 0.180 5.792 18.010 1.00 97.69 88 SER A C 1
ATOM 641 O O . SER A 1 88 ? 0.032 6.661 17.151 1.00 97.69 88 SER A O 1
ATOM 643 N N . ILE A 1 89 ? -0.485 4.631 17.941 1.00 98.12 89 ILE A N 1
ATOM 644 C CA . ILE A 1 89 ? -1.376 4.294 16.818 1.00 98.12 89 ILE A CA 1
ATOM 645 C C . ILE A 1 89 ? -2.527 5.310 16.669 1.00 98.12 89 ILE A C 1
ATOM 647 O O . ILE A 1 89 ? -2.713 5.819 15.558 1.00 98.12 89 ILE A O 1
ATOM 651 N N . PRO A 1 90 ? -3.280 5.670 17.732 1.00 96.25 90 PRO A N 1
ATOM 652 C CA . PRO A 1 90 ? -4.274 6.742 17.663 1.00 96.25 90 PRO A CA 1
ATOM 653 C C . PRO A 1 90 ? -3.709 8.084 17.219 1.00 96.25 90 PRO A C 1
ATOM 655 O O . PRO A 1 90 ? -4.351 8.770 16.423 1.00 96.25 90 PRO A O 1
ATOM 658 N N . GLN A 1 91 ? -2.515 8.442 17.692 1.00 96.44 91 GLN A N 1
ATOM 659 C CA . GLN A 1 91 ? -1.874 9.698 17.325 1.00 96.44 91 GLN A CA 1
ATOM 660 C C . GLN A 1 91 ? -1.528 9.727 15.830 1.00 96.44 91 GLN A C 1
ATOM 662 O O . GLN A 1 91 ? -1.925 10.656 15.130 1.00 96.44 91 GLN A O 1
ATOM 667 N N . HIS A 1 92 ? -0.908 8.669 15.304 1.00 97.44 92 HIS A N 1
ATOM 668 C CA . HIS A 1 92 ? -0.617 8.550 13.874 1.00 97.44 92 HIS A CA 1
ATOM 669 C C . HIS A 1 92 ? -1.882 8.569 13.010 1.00 97.44 92 HIS A C 1
ATOM 671 O O . HIS A 1 92 ? -1.903 9.201 11.952 1.00 97.44 92 HIS A O 1
ATOM 677 N N . ALA A 1 93 ? -2.951 7.900 13.451 1.00 96.19 93 ALA A N 1
ATOM 678 C CA . ALA A 1 93 ? -4.227 7.904 12.743 1.00 96.19 93 ALA A CA 1
ATOM 679 C C . ALA A 1 93 ? -4.832 9.316 12.681 1.00 96.19 93 ALA A C 1
ATOM 681 O O . ALA A 1 93 ? -5.276 9.752 11.618 1.00 96.19 93 ALA A O 1
ATOM 682 N N . LYS A 1 94 ? -4.808 10.046 13.802 1.00 94.19 94 LYS A N 1
ATOM 683 C CA . LYS A 1 94 ? -5.266 11.436 13.888 1.00 94.19 94 LYS A CA 1
ATOM 684 C C . LYS A 1 94 ? -4.460 12.355 12.968 1.00 94.19 94 LYS A C 1
ATOM 686 O O . LYS A 1 94 ? -5.048 13.085 12.175 1.00 94.19 94 LYS A O 1
ATOM 691 N N . GLU A 1 95 ? -3.135 12.285 13.034 1.00 95.19 95 GLU A N 1
ATOM 692 C CA . GLU A 1 95 ? -2.235 13.087 12.195 1.00 95.19 95 GLU A CA 1
ATOM 693 C C . GLU A 1 95 ? -2.458 12.807 10.706 1.00 95.19 95 GLU A C 1
ATOM 695 O O . GLU A 1 95 ? -2.538 13.732 9.902 1.00 95.19 95 GLU A O 1
ATOM 700 N N . SER A 1 96 ? -2.631 11.539 10.324 1.00 96.81 96 SER A N 1
ATOM 701 C CA . SER A 1 96 ? -2.926 11.154 8.937 1.00 96.81 96 SER A CA 1
ATOM 702 C C . SER A 1 96 ? -4.241 11.769 8.449 1.00 96.81 96 SER A C 1
ATOM 704 O O . SER A 1 96 ? -4.320 12.300 7.339 1.00 96.81 96 SER A O 1
ATOM 706 N N . VAL A 1 97 ? -5.279 11.761 9.290 1.00 94.06 97 VAL A N 1
ATOM 707 C CA . VAL A 1 97 ? -6.566 12.410 8.999 1.00 94.06 97 VAL A CA 1
ATOM 708 C C . VAL A 1 97 ? -6.406 13.923 8.804 1.00 94.06 97 VAL A C 1
ATOM 710 O O . VAL A 1 97 ? -6.965 14.486 7.860 1.00 94.06 97 VAL A O 1
ATOM 713 N N . GLU A 1 98 ? -5.641 14.586 9.672 1.00 92.88 98 GLU A N 1
ATOM 714 C CA . GLU A 1 98 ? -5.390 16.031 9.604 1.00 92.88 98 GLU A CA 1
ATOM 715 C C . GLU A 1 98 ? -4.597 16.414 8.347 1.00 92.88 98 GLU A C 1
ATOM 717 O O . GLU A 1 98 ? -4.971 17.356 7.641 1.00 92.88 98 GLU A O 1
ATOM 722 N N . ARG A 1 99 ? -3.544 15.653 8.030 1.00 95.50 99 ARG A N 1
ATOM 723 C CA . ARG A 1 99 ? -2.676 15.895 6.872 1.00 95.50 99 ARG A CA 1
ATOM 724 C C . ARG A 1 99 ? -3.389 15.677 5.551 1.00 95.50 99 ARG A C 1
ATOM 726 O O . ARG A 1 99 ? -3.330 16.547 4.690 1.00 95.50 99 ARG A O 1
ATOM 733 N N . THR A 1 100 ? -4.116 14.569 5.420 1.00 95.25 100 THR A N 1
ATOM 734 C CA . THR A 1 100 ? -4.833 14.218 4.182 1.00 95.25 100 THR A CA 1
ATOM 735 C C . THR A 1 100 ? -6.108 15.025 3.968 1.00 95.25 100 THR A C 1
ATOM 737 O O . THR A 1 100 ? -6.638 15.045 2.857 1.00 95.25 100 THR A O 1
ATOM 740 N N . ARG A 1 101 ? -6.607 15.710 5.007 1.00 92.25 101 ARG A N 1
ATOM 741 C CA . ARG A 1 101 ? -7.826 16.534 4.969 1.00 92.25 101 ARG A CA 1
ATOM 742 C C . ARG A 1 101 ? -9.033 15.804 4.364 1.00 92.25 101 ARG A C 1
ATOM 744 O O . ARG A 1 101 ? -9.834 16.420 3.659 1.00 92.25 101 ARG A O 1
ATOM 751 N N . VAL A 1 102 ? -9.172 14.503 4.637 1.00 87.19 102 VAL A N 1
ATOM 752 C CA . VAL A 1 102 ? -10.276 13.665 4.135 1.00 87.19 102 VAL A CA 1
ATOM 753 C C . VAL A 1 102 ? -11.641 14.204 4.574 1.00 87.19 102 VAL A C 1
ATOM 755 O O . VAL A 1 102 ? -12.056 14.011 5.713 1.00 87.19 102 VAL A O 1
ATOM 758 N N . GLU A 1 103 ? -12.330 14.935 3.692 1.00 66.94 103 GLU A N 1
ATOM 759 C CA . GLU A 1 103 ? -13.369 15.901 4.079 1.00 66.94 103 GLU A CA 1
ATOM 760 C C . GLU A 1 103 ? -14.750 15.303 4.428 1.00 66.94 103 GLU A C 1
ATOM 762 O O . GLU A 1 103 ? -15.231 14.308 3.882 1.00 66.94 103 GLU A O 1
ATOM 767 N N . LYS A 1 104 ? -15.432 16.020 5.336 1.00 51.88 104 LYS A N 1
ATOM 768 C CA . LYS A 1 104 ? -16.870 15.999 5.649 1.00 51.88 104 LYS A CA 1
ATOM 769 C C . LYS A 1 104 ? -17.748 16.348 4.435 1.00 51.88 104 LYS A C 1
ATOM 771 O O . LYS A 1 104 ? -17.803 17.503 4.030 1.00 51.88 104 LYS A O 1
ATOM 776 N N . LYS A 1 105 ? -18.679 15.469 4.046 1.00 43.00 105 LYS A N 1
ATOM 777 C CA . LYS A 1 105 ? -19.985 15.954 3.537 1.00 43.00 105 LYS A CA 1
ATOM 778 C C . LYS A 1 105 ? -20.838 16.419 4.715 1.00 43.00 105 LYS A C 1
ATOM 780 O O . LYS A 1 105 ? -21.630 15.620 5.207 1.00 43.00 105 LYS A O 1
ATOM 785 N N . ALA A 1 106 ? -20.708 17.651 5.199 1.00 42.56 106 ALA A N 1
ATOM 786 C CA . ALA A 1 106 ? -21.699 18.180 6.138 1.00 42.56 106 ALA A CA 1
ATOM 787 C C . ALA A 1 106 ? -23.098 18.075 5.498 1.00 42.56 106 ALA A C 1
ATOM 789 O O . ALA A 1 106 ? -23.321 18.583 4.404 1.00 42.56 106 ALA A O 1
ATOM 790 N N . MET A 1 107 ? -24.033 17.382 6.153 1.00 37.28 107 MET A N 1
ATOM 791 C CA . MET A 1 107 ? -25.438 17.737 5.965 1.00 37.28 107 MET A CA 1
ATOM 792 C C . MET A 1 107 ? -25.602 19.080 6.681 1.00 37.28 107 MET A C 1
ATOM 794 O O . MET A 1 107 ? -25.119 19.192 7.814 1.00 37.28 107 MET A O 1
ATOM 798 N N . PRO A 1 108 ? -26.212 20.106 6.069 1.00 43.06 108 PRO A N 1
ATOM 799 C CA . PRO A 1 108 ? -26.513 21.326 6.799 1.00 43.06 108 PRO A CA 1
ATOM 800 C C . PRO A 1 108 ? -27.306 20.950 8.055 1.00 43.06 108 PRO A C 1
ATOM 802 O O . PRO A 1 108 ? -28.227 20.136 7.990 1.00 43.06 108 PRO A O 1
ATOM 805 N N . PHE A 1 109 ? -26.932 21.533 9.196 1.00 40.97 109 PHE A N 1
ATOM 806 C CA . PHE A 1 109 ? -27.535 21.305 10.520 1.00 40.97 109 PHE A CA 1
ATOM 807 C C . PHE A 1 109 ? -29.080 21.387 10.490 1.00 40.97 109 PHE A C 1
ATOM 809 O O . PHE A 1 109 ? -29.767 20.737 11.272 1.00 40.97 109 PHE A O 1
ATOM 816 N N . PHE A 1 110 ? -29.631 22.103 9.504 1.00 39.72 110 PHE A N 1
ATOM 817 C CA . PHE A 1 110 ? -31.060 22.221 9.213 1.00 39.72 110 PHE A CA 1
ATOM 818 C C . PHE A 1 110 ? -31.766 20.932 8.744 1.00 39.72 110 PHE A C 1
ATOM 820 O O . PHE A 1 110 ? -32.978 20.844 8.905 1.00 39.72 110 PHE A O 1
ATOM 827 N N . MET A 1 111 ? -31.069 19.914 8.220 1.00 38.34 111 MET A N 1
ATOM 828 C CA . MET A 1 111 ? -31.708 18.645 7.813 1.00 38.34 111 MET A CA 1
ATOM 829 C C . MET A 1 111 ? -31.916 17.653 8.968 1.00 38.34 111 MET A C 1
ATOM 831 O O . MET A 1 111 ? -32.735 16.747 8.846 1.00 38.34 111 MET A O 1
ATOM 835 N N . ILE A 1 112 ? -31.217 17.820 10.097 1.00 42.19 112 ILE A N 1
ATOM 836 C CA . ILE A 1 112 ? -31.349 16.931 11.269 1.00 42.19 112 ILE A CA 1
ATOM 837 C C . ILE A 1 112 ? -32.658 17.209 12.033 1.00 42.19 112 ILE A C 1
ATOM 839 O O . ILE A 1 112 ? -33.200 16.318 12.679 1.00 42.19 112 ILE A O 1
ATOM 843 N N . LEU A 1 113 ? -33.240 18.402 11.871 1.00 35.91 113 LEU A N 1
ATOM 844 C CA . LEU A 1 113 ? -34.573 18.749 12.383 1.00 35.91 113 LEU A CA 1
ATOM 845 C C . LEU A 1 113 ? -35.711 18.414 11.400 1.00 35.91 113 LEU A C 1
ATOM 847 O O . LEU A 1 113 ? -36.824 18.926 11.523 1.00 35.91 113 LEU A O 1
ATOM 851 N N . GLY A 1 114 ? -35.467 17.515 10.444 1.00 35.53 114 GLY A N 1
ATOM 852 C CA . GLY A 1 114 ? -36.518 16.879 9.657 1.00 35.53 114 GLY A CA 1
ATOM 853 C C . GLY A 1 114 ? -37.318 15.881 10.497 1.00 35.53 114 GLY A C 1
ATOM 854 O O . GLY A 1 114 ? -37.087 14.681 10.404 1.00 35.53 114 GLY A O 1
ATOM 855 N N . TYR A 1 115 ? -38.238 16.389 11.323 1.00 42.09 115 TYR A N 1
ATOM 856 C CA . TYR A 1 115 ? -39.486 15.740 11.745 1.00 42.09 115 TYR A CA 1
ATOM 857 C C . TYR A 1 115 ? -39.496 14.198 11.704 1.00 42.09 115 TYR A C 1
ATOM 859 O O . TYR A 1 115 ? -40.111 13.574 10.840 1.00 42.09 115 TYR A O 1
ATOM 867 N N . ARG A 1 116 ? -38.911 13.555 12.714 1.00 35.56 116 ARG A N 1
ATOM 868 C CA . ARG A 1 116 ? -39.435 12.280 13.216 1.00 35.56 116 ARG A CA 1
ATOM 869 C C . ARG A 1 116 ? -39.474 12.367 14.731 1.00 35.56 116 ARG A C 1
ATOM 871 O O . ARG A 1 116 ? -38.464 12.670 15.355 1.00 35.56 116 ARG A O 1
ATOM 878 N N . LYS A 1 117 ? -40.683 12.195 15.278 1.00 32.97 117 LYS A N 1
ATOM 879 C CA . LYS A 1 117 ? -41.012 12.268 16.708 1.00 32.97 117 LYS A CA 1
ATOM 880 C C . LYS A 1 117 ? -39.871 11.684 17.556 1.00 32.97 117 LYS A C 1
ATOM 882 O O . LYS A 1 117 ? -39.475 10.549 17.286 1.00 32.97 117 LYS A O 1
ATOM 887 N N . PRO A 1 118 ? -39.354 12.416 18.556 1.00 36.41 118 PRO A N 1
ATOM 888 C CA . PRO A 1 118 ? -38.308 11.883 19.406 1.00 36.41 118 PRO A CA 1
ATOM 889 C C . PRO A 1 118 ? -38.847 10.666 20.166 1.00 36.41 118 PRO A C 1
ATOM 891 O O . PRO A 1 118 ? -39.949 10.696 20.717 1.00 36.41 118 PRO A O 1
ATOM 894 N N . PHE A 1 119 ? -38.062 9.589 20.174 1.00 36.56 119 PHE A N 1
ATOM 895 C CA . PHE A 1 119 ? -38.213 8.482 21.112 1.00 36.56 119 PHE A CA 1
ATOM 896 C C . PHE A 1 119 ? -37.954 9.036 22.520 1.00 36.56 119 PHE A C 1
ATOM 898 O O . PHE A 1 119 ? -36.821 9.098 22.984 1.00 36.56 119 PHE A O 1
ATOM 905 N N . ILE A 1 120 ? -39.013 9.502 23.178 1.00 35.19 120 ILE A N 1
ATOM 906 C CA . ILE A 1 120 ? -39.018 9.831 24.602 1.00 35.19 120 ILE A CA 1
ATOM 907 C C . ILE A 1 120 ? -39.836 8.733 25.270 1.00 35.19 120 ILE A C 1
ATOM 909 O O . ILE A 1 120 ? -41.001 8.534 24.929 1.00 35.19 120 ILE A O 1
ATOM 913 N N . HIS A 1 121 ? -39.245 8.028 26.234 1.00 36.78 121 HIS A N 1
ATOM 914 C CA . HIS A 1 121 ? -39.914 6.946 26.964 1.00 36.78 121 HIS A CA 1
ATOM 915 C C . HIS A 1 121 ? -41.042 7.419 27.906 1.00 36.78 121 HIS A C 1
ATOM 917 O O . HIS A 1 121 ? -41.573 6.628 28.674 1.00 36.78 121 HIS A O 1
ATOM 923 N N . ASN A 1 122 ? -41.448 8.688 27.823 1.00 35.25 122 ASN A N 1
ATOM 924 C CA . ASN A 1 122 ? -42.690 9.202 28.386 1.00 35.25 122 ASN A CA 1
ATOM 925 C C . ASN A 1 122 ? -43.074 10.531 27.687 1.00 35.25 122 ASN A C 1
ATOM 927 O O . ASN A 1 122 ? -42.512 11.579 28.013 1.00 35.25 122 ASN A O 1
ATOM 931 N N . PRO A 1 123 ? -43.980 10.524 26.695 1.00 35.78 123 PRO A N 1
ATOM 932 C CA . PRO A 1 123 ? -44.280 11.693 25.859 1.00 35.78 123 PRO A CA 1
ATOM 933 C C . PRO A 1 123 ? -45.073 12.814 26.559 1.00 35.78 123 PRO A C 1
ATOM 935 O O . PRO A 1 123 ? -45.363 13.826 25.930 1.00 35.78 123 PRO A O 1
ATOM 938 N N . SER A 1 124 ? -45.419 12.678 27.841 1.00 39.84 124 SER A N 1
ATOM 939 C CA . SER A 1 124 ? -46.200 13.674 28.593 1.00 39.84 124 SER A CA 1
ATOM 940 C C . SER A 1 124 ? -45.361 14.681 29.394 1.00 39.84 124 SER A C 1
ATOM 942 O O . SER A 1 124 ? -45.917 15.645 29.913 1.00 39.84 124 SER A O 1
ATOM 944 N N . ALA A 1 125 ? -44.036 14.506 29.486 1.00 40.78 125 ALA A N 1
ATOM 945 C CA . ALA A 1 125 ? -43.193 15.325 30.368 1.00 40.78 125 ALA A CA 1
ATOM 946 C C . ALA A 1 125 ? -42.529 16.549 29.700 1.00 40.78 125 ALA A C 1
ATOM 948 O O . ALA A 1 125 ? -42.016 17.412 30.408 1.00 40.78 125 ALA A O 1
ATOM 949 N N . PHE A 1 126 ? -42.538 16.660 28.366 1.00 39.88 126 PHE A N 1
ATOM 950 C CA . PHE A 1 126 ? -41.857 17.748 27.649 1.00 39.88 126 PHE A CA 1
ATOM 951 C C . PHE A 1 126 ? -42.823 18.474 26.703 1.00 39.88 126 PHE A C 1
ATOM 953 O O . PHE A 1 126 ? -43.008 18.081 25.552 1.00 39.88 126 PHE A O 1
ATOM 960 N N . ASN A 1 127 ? -43.470 19.529 27.207 1.00 46.41 127 ASN A N 1
ATOM 961 C CA . ASN A 1 127 ? -44.359 20.386 26.425 1.00 46.41 127 ASN A CA 1
ATOM 962 C C . ASN A 1 127 ? -43.625 21.682 26.037 1.00 46.41 127 ASN A C 1
ATOM 964 O O . ASN A 1 127 ? -43.412 22.556 26.877 1.00 46.41 127 ASN A O 1
ATOM 968 N N . ILE A 1 128 ? -43.258 21.803 24.756 1.00 41.81 128 ILE A N 1
ATOM 969 C CA . ILE A 1 128 ? -42.557 22.969 24.189 1.00 41.81 128 ILE A CA 1
ATOM 970 C C . ILE A 1 128 ? -43.356 24.269 24.378 1.00 41.81 128 ILE A C 1
ATOM 972 O O . ILE A 1 128 ? -42.751 25.323 24.561 1.00 41.81 128 ILE A O 1
ATOM 976 N N . GLU A 1 129 ? -44.690 24.212 24.426 1.00 45.09 129 GLU A N 1
ATOM 977 C CA . GLU A 1 129 ? -45.534 25.399 24.634 1.00 45.09 129 GLU A CA 1
ATOM 978 C C . GLU A 1 129 ? -45.433 25.972 26.061 1.00 45.09 129 GLU A C 1
ATOM 980 O O . GLU A 1 129 ? -45.852 27.100 26.298 1.00 45.09 129 GLU A O 1
ATOM 985 N N . ASN A 1 130 ? -44.831 25.241 27.011 1.00 48.22 130 ASN A N 1
ATOM 986 C CA . ASN A 1 130 ? -44.666 25.663 28.409 1.00 48.22 130 ASN A CA 1
ATOM 987 C C . ASN A 1 130 ? -43.199 25.854 28.842 1.00 48.22 130 ASN A C 1
ATOM 989 O O . ASN A 1 130 ? -42.932 26.081 30.028 1.00 48.22 130 ASN A O 1
ATOM 993 N N . LEU A 1 131 ? -42.249 25.807 27.900 1.00 49.19 131 LEU A N 1
ATOM 994 C CA . LEU A 1 131 ? -40.809 25.918 28.178 1.00 49.19 131 LEU A CA 1
ATOM 995 C C . LEU A 1 131 ? -40.449 27.234 28.899 1.00 49.19 131 LEU A C 1
ATOM 997 O O . LEU A 1 131 ? -39.583 27.261 29.773 1.00 49.19 131 LEU A O 1
ATOM 1001 N N . ASP A 1 132 ? -41.179 28.310 28.589 1.00 47.59 132 ASP A N 1
ATOM 1002 C CA . ASP A 1 132 ? -41.022 29.631 29.210 1.00 47.59 132 ASP A CA 1
ATOM 1003 C C . ASP A 1 132 ? -41.324 29.634 30.712 1.00 47.59 132 ASP A C 1
ATOM 1005 O O . ASP A 1 132 ? -40.644 30.323 31.475 1.00 47.59 132 ASP A O 1
ATOM 1009 N N . LYS A 1 133 ? -42.315 28.844 31.146 1.00 52.38 133 LYS A N 1
ATOM 1010 C CA . LYS A 1 133 ? -42.696 28.712 32.559 1.00 52.38 133 LYS A CA 1
ATOM 1011 C C . LYS A 1 133 ? -41.776 27.766 33.323 1.00 52.38 133 LYS A C 1
ATOM 1013 O O . LYS A 1 133 ? -41.513 28.013 34.493 1.00 52.38 133 LYS A O 1
ATOM 1018 N N . GLN A 1 134 ? -41.294 26.701 32.682 1.00 48.47 134 GLN A N 1
ATOM 1019 C CA . GLN A 1 134 ? -40.455 25.689 33.335 1.00 48.47 134 GLN A CA 1
ATOM 1020 C C . GLN A 1 134 ? -39.013 26.153 33.577 1.00 48.47 134 GLN A C 1
ATOM 1022 O O . GLN A 1 134 ? -38.395 25.709 34.539 1.00 48.47 134 GLN A O 1
ATOM 1027 N N . LEU A 1 135 ? -38.481 27.045 32.734 1.00 50.53 135 LEU A N 1
ATOM 1028 C CA . LEU A 1 135 ? -37.093 27.521 32.820 1.00 50.53 135 LEU A CA 1
ATOM 1029 C C . LEU A 1 135 ? -36.967 28.999 33.233 1.00 50.53 135 LEU A C 1
ATOM 1031 O O . LEU A 1 135 ? -35.854 29.510 33.329 1.00 50.53 135 LEU A O 1
ATOM 1035 N N . GLY A 1 136 ? -38.084 29.701 33.463 1.00 50.84 136 GLY A N 1
ATOM 1036 C CA . GLY A 1 136 ? -38.080 31.108 33.885 1.00 50.84 136 GLY A CA 1
ATOM 1037 C C . GLY A 1 136 ? -37.580 32.094 32.818 1.00 50.84 136 GLY A C 1
ATOM 1038 O O . GLY A 1 136 ? -37.098 33.171 33.154 1.00 50.84 136 GLY A O 1
ATOM 1039 N N . LEU A 1 137 ? -37.685 31.752 31.527 1.00 55.44 137 LEU A N 1
ATOM 1040 C CA . LEU A 1 137 ? -37.076 32.493 30.404 1.00 55.44 137 LEU A CA 1
ATOM 1041 C C . LEU A 1 137 ? -38.019 33.521 29.744 1.00 55.44 137 LEU A C 1
ATOM 1043 O O . LEU A 1 137 ? -37.821 33.909 28.589 1.00 55.44 137 LEU A O 1
ATOM 1047 N N . GLY A 1 138 ? -39.053 33.968 30.463 1.00 53.16 138 GLY A N 1
ATOM 1048 C CA . GLY A 1 138 ? -40.163 34.766 29.924 1.00 53.16 138 GLY A CA 1
ATOM 1049 C C . GLY A 1 138 ? -39.779 36.090 29.244 1.00 53.16 138 GLY A C 1
ATOM 1050 O O . GLY A 1 138 ? -40.562 36.598 28.448 1.00 53.16 138 GLY A O 1
ATOM 1051 N N . SER A 1 139 ? -38.581 36.631 29.490 1.00 55.62 139 SER A N 1
ATOM 1052 C CA . SER A 1 139 ? -38.120 37.913 28.931 1.00 55.62 139 SER A CA 1
ATOM 1053 C C . SER A 1 139 ? -37.218 37.805 27.691 1.00 55.62 139 SER A C 1
ATOM 1055 O O . SER A 1 139 ? -36.838 38.831 27.127 1.00 55.62 139 SER A O 1
ATOM 1057 N N . LEU A 1 140 ? -36.857 36.598 27.234 1.00 54.78 140 LEU A N 1
ATOM 1058 C CA . LEU A 1 140 ? -35.934 36.428 26.103 1.00 54.78 140 LEU A CA 1
ATOM 1059 C C . LEU A 1 140 ? -36.662 36.390 24.749 1.00 54.78 140 LEU A C 1
ATOM 1061 O O . LEU A 1 140 ? -37.699 35.748 24.585 1.00 54.78 140 LEU A O 1
ATOM 1065 N N . ASN A 1 141 ? -36.084 37.042 23.737 1.00 59.41 141 ASN A N 1
ATOM 1066 C CA . ASN A 1 141 ? -36.565 36.975 22.353 1.00 59.41 141 ASN A CA 1
ATOM 1067 C C . ASN A 1 141 ? -36.533 35.517 21.839 1.00 59.41 141 ASN A C 1
ATOM 1069 O O . ASN A 1 141 ? -35.605 34.765 22.142 1.00 59.41 141 ASN A O 1
ATOM 1073 N N . ALA A 1 142 ? -37.513 35.129 21.015 1.00 54.28 142 ALA A N 1
ATOM 1074 C CA . ALA A 1 142 ? -37.619 33.810 20.388 1.00 54.28 142 ALA A CA 1
ATOM 1075 C C . ALA A 1 142 ? -36.304 33.295 19.765 1.00 54.28 142 ALA A C 1
ATOM 1077 O O . ALA A 1 142 ? -36.005 32.107 19.888 1.00 54.28 142 ALA A O 1
ATOM 1078 N N . LYS A 1 143 ? -35.469 34.162 19.168 1.00 48.00 143 LYS A N 1
ATOM 1079 C CA . LYS A 1 143 ? -34.145 33.769 18.642 1.00 48.00 143 LYS A CA 1
ATOM 1080 C C . LYS A 1 143 ? -33.187 33.276 19.735 1.00 48.00 143 LYS A C 1
ATOM 1082 O O . LYS A 1 143 ? -32.476 32.300 19.517 1.00 48.00 143 LYS A O 1
ATOM 1087 N N . PHE A 1 144 ? -33.197 33.893 20.917 1.00 52.28 144 PHE A N 1
ATOM 1088 C CA . PHE A 1 144 ? -32.361 33.477 22.048 1.00 52.28 144 PHE A CA 1
ATOM 1089 C C . PHE A 1 144 ? -32.846 32.172 22.680 1.00 52.28 144 PHE A C 1
ATOM 1091 O O . PHE A 1 144 ? -32.023 31.347 23.064 1.00 52.28 144 PHE A O 1
ATOM 1098 N N . LYS A 1 145 ? -34.162 31.933 22.712 1.00 52.50 145 LYS A N 1
ATOM 1099 C CA . LYS A 1 145 ? -34.739 30.674 23.212 1.00 52.50 145 LYS A CA 1
ATOM 1100 C C . LYS A 1 145 ? -34.297 29.463 22.381 1.00 52.50 145 LYS A C 1
ATOM 1102 O O . LYS A 1 145 ? -33.963 28.427 22.946 1.00 52.50 145 LYS A O 1
ATOM 1107 N N . HIS A 1 146 ? -34.195 29.619 21.059 1.00 51.38 146 HIS A N 1
ATOM 1108 C CA . HIS A 1 146 ? -33.686 28.570 20.166 1.00 51.38 146 HIS A CA 1
ATOM 1109 C C . HIS A 1 146 ? -32.192 28.288 20.381 1.00 51.38 146 HIS A C 1
ATOM 1111 O O . HIS A 1 146 ? -31.785 27.130 20.420 1.00 51.38 146 HIS A O 1
ATOM 1117 N N . VAL A 1 147 ? -31.378 29.332 20.570 1.00 53.38 147 VAL A N 1
ATOM 1118 C CA . VAL A 1 147 ? -29.941 29.185 20.864 1.00 53.38 147 VAL A CA 1
ATOM 1119 C C . VAL A 1 147 ? -29.725 28.531 22.233 1.00 53.38 147 VAL A C 1
ATOM 1121 O O . VAL A 1 147 ? -28.877 27.653 22.364 1.00 53.38 147 VAL A O 1
ATOM 1124 N N . TYR A 1 148 ? -30.524 28.895 23.237 1.00 54.56 148 TYR A N 1
ATOM 1125 C CA . TYR A 1 148 ? -30.429 28.337 24.587 1.00 54.56 148 TYR A CA 1
ATOM 1126 C C . TYR A 1 148 ? -30.881 26.870 24.649 1.00 54.56 148 TYR A C 1
ATOM 1128 O O . TYR A 1 148 ? -30.221 26.051 25.282 1.00 54.56 148 TYR A O 1
ATOM 1136 N N . ALA A 1 149 ? -31.946 26.499 23.929 1.00 53.69 149 ALA A N 1
ATOM 1137 C CA . ALA A 1 149 ? -32.362 25.103 23.783 1.00 53.69 149 ALA A CA 1
ATOM 1138 C C . ALA A 1 149 ? -31.312 24.259 23.034 1.00 53.69 149 ALA A C 1
ATOM 1140 O O . ALA A 1 149 ? -31.022 23.135 23.440 1.00 53.69 149 ALA A O 1
ATOM 1141 N N . ALA A 1 150 ? -30.683 24.815 21.990 1.00 53.72 150 ALA A N 1
ATOM 1142 C CA . ALA A 1 150 ? -29.577 24.161 21.292 1.00 53.72 150 ALA A CA 1
ATOM 1143 C C . ALA A 1 150 ? -28.354 23.964 22.207 1.00 53.72 150 ALA A C 1
ATOM 1145 O O . ALA A 1 150 ? -27.759 22.888 22.209 1.00 53.72 150 ALA A O 1
ATOM 1146 N N . LEU A 1 151 ? -28.020 24.961 23.034 1.00 53.75 151 LEU A N 1
ATOM 1147 C CA . LEU A 1 151 ? -26.971 24.860 24.052 1.00 53.75 151 LEU A CA 1
ATOM 1148 C C . LEU A 1 151 ? -27.307 23.809 25.118 1.00 53.75 151 LEU A C 1
ATOM 1150 O O . LEU A 1 151 ? -26.445 23.009 25.459 1.00 53.75 151 LEU A O 1
ATOM 1154 N N . LEU A 1 152 ? -28.554 23.738 25.589 1.00 53.44 152 LEU A N 1
ATOM 1155 C CA . LEU A 1 152 ? -29.000 22.703 26.527 1.00 53.44 152 LEU A CA 1
ATOM 1156 C C . LEU A 1 152 ? -28.895 21.296 25.920 1.00 53.44 152 LEU A C 1
ATOM 1158 O O . LEU A 1 152 ? -28.433 20.386 26.597 1.00 53.44 152 LEU A O 1
ATOM 1162 N N . CYS A 1 153 ? -29.221 21.102 24.639 1.00 49.97 153 CYS A N 1
ATOM 1163 C CA . CYS A 1 153 ? -28.989 19.820 23.964 1.00 49.97 153 CYS A CA 1
ATOM 1164 C C . CYS A 1 153 ? -27.494 19.470 23.852 1.00 49.97 153 CYS A C 1
ATOM 1166 O O . CYS A 1 153 ? -27.131 18.310 24.018 1.00 49.97 153 CYS A O 1
ATOM 1168 N N . ILE A 1 154 ? -26.619 20.454 23.623 1.00 50.75 154 ILE A N 1
ATOM 1169 C CA . ILE A 1 154 ? -25.159 20.252 23.604 1.00 50.75 154 ILE A CA 1
ATOM 1170 C C . ILE A 1 154 ? -24.629 19.883 24.998 1.00 50.75 154 ILE A C 1
ATOM 1172 O O . ILE A 1 154 ? -23.784 18.998 25.116 1.00 50.75 154 ILE A O 1
ATOM 1176 N N . VAL A 1 155 ? -25.145 20.525 26.047 1.00 51.19 155 VAL A N 1
ATOM 1177 C CA . VAL A 1 155 ? -24.699 20.337 27.437 1.00 51.19 155 VAL A CA 1
ATOM 1178 C C . VAL A 1 155 ? -25.257 19.047 28.055 1.00 51.19 155 VAL A C 1
ATOM 1180 O O . VAL A 1 155 ? -24.538 18.363 28.778 1.00 51.19 155 VAL A O 1
ATOM 1183 N N . PHE A 1 156 ? -26.505 18.671 27.753 1.00 46.00 156 PHE A N 1
ATOM 1184 C CA . PHE A 1 156 ? -27.193 17.525 28.369 1.00 46.00 156 PHE A CA 1
ATOM 1185 C C . PHE A 1 156 ? -27.220 16.249 27.508 1.00 46.00 156 PHE A C 1
ATOM 1187 O O . PHE A 1 156 ? -27.594 15.187 28.007 1.00 46.00 156 PHE A O 1
ATOM 1194 N N . GLN A 1 157 ? -26.825 16.309 26.231 1.00 46.97 157 GLN A N 1
ATOM 1195 C CA . GLN A 1 157 ? -26.726 15.141 25.339 1.00 46.97 157 GLN A CA 1
ATOM 1196 C C . GLN A 1 157 ? -25.387 15.119 24.563 1.00 46.97 157 GLN A C 1
ATOM 1198 O O . GLN A 1 157 ? -25.389 15.062 23.328 1.00 46.97 157 GLN A O 1
ATOM 1203 N N . PRO A 1 158 ? -24.220 15.123 25.240 1.00 44.53 158 PRO A N 1
ATOM 1204 C CA . PRO A 1 158 ? -22.916 15.189 24.566 1.00 44.53 158 PRO A CA 1
ATOM 1205 C C . PRO A 1 158 ? -22.687 14.036 23.567 1.00 44.53 158 PRO A C 1
ATOM 1207 O O . PRO A 1 158 ? -22.060 14.226 22.525 1.00 44.53 158 PRO A O 1
ATOM 1210 N N . VAL A 1 159 ? -23.276 12.862 23.821 1.00 42.75 159 VAL A N 1
ATOM 1211 C CA . VAL A 1 159 ? -23.171 11.676 22.949 1.00 42.75 159 VAL A CA 1
ATOM 1212 C C . VAL A 1 159 ? -23.999 11.821 21.654 1.00 42.75 159 VAL A C 1
ATOM 1214 O O . VAL A 1 159 ? -23.599 11.336 20.593 1.00 42.75 159 VAL A O 1
ATOM 1217 N N . ALA A 1 160 ? -25.131 12.535 21.694 1.00 40.06 160 ALA A N 1
ATOM 1218 C CA . ALA A 1 160 ? -26.003 12.724 20.529 1.00 40.06 160 ALA A CA 1
ATOM 1219 C C . ALA A 1 160 ? -25.498 13.829 19.578 1.00 40.06 160 ALA A C 1
ATOM 1221 O O . ALA A 1 160 ? -25.721 13.770 18.372 1.00 40.06 160 ALA A O 1
ATOM 1222 N N . VAL A 1 161 ? -24.761 14.822 20.089 1.00 42.12 161 VAL A N 1
ATOM 1223 C CA . VAL A 1 161 ? -24.153 15.874 19.252 1.00 42.12 161 VAL A CA 1
ATOM 1224 C C . VAL A 1 161 ? -22.887 15.377 18.543 1.00 42.12 161 VAL A C 1
ATOM 1226 O O . VAL A 1 161 ? -22.631 15.753 17.399 1.00 42.12 161 VAL A O 1
ATOM 1229 N N . GLN A 1 162 ? -22.137 14.452 19.149 1.00 42.31 162 GLN A N 1
ATOM 1230 C CA . GLN A 1 162 ? -20.993 13.796 18.501 1.00 42.31 162 GLN A CA 1
ATOM 1231 C C . GLN A 1 162 ? -21.386 12.951 17.277 1.00 42.31 162 GLN A C 1
ATOM 1233 O O . GLN A 1 162 ? -20.621 12.847 16.319 1.00 42.31 162 GLN A O 1
ATOM 1238 N N . SER A 1 163 ? -22.595 12.389 17.252 1.00 41.16 163 SER A N 1
ATOM 1239 C CA . SER A 1 163 ? -23.092 11.608 16.110 1.00 41.16 163 SER A CA 1
ATOM 1240 C C . SER A 1 163 ? -23.585 12.472 14.935 1.00 41.16 163 SER A C 1
ATOM 1242 O O . SER A 1 163 ? -23.728 11.960 13.825 1.00 41.16 163 SER A O 1
ATOM 1244 N N . ALA A 1 164 ? -23.760 13.787 15.130 1.00 40.97 164 ALA A N 1
ATOM 1245 C CA . ALA A 1 164 ? -24.149 14.739 14.083 1.00 40.97 164 ALA A CA 1
ATOM 1246 C C . ALA A 1 164 ? -22.959 15.342 13.304 1.00 40.97 164 ALA A C 1
ATOM 1248 O O . ALA A 1 164 ? -23.142 15.906 12.221 1.00 40.97 164 ALA A O 1
ATOM 1249 N N . PHE A 1 165 ? -21.724 15.200 13.797 1.00 45.09 165 PHE A N 1
ATOM 1250 C CA . PHE A 1 165 ? -20.527 15.602 13.064 1.00 45.09 165 PHE A CA 1
ATOM 1251 C C . PHE A 1 165 ? -19.973 14.410 12.288 1.00 45.09 165 PHE A C 1
ATOM 1253 O O . PHE A 1 165 ? -19.459 13.460 12.863 1.00 45.09 165 PHE A O 1
ATOM 1260 N N . LYS A 1 166 ? -20.041 14.454 10.954 1.00 49.69 166 LYS A N 1
ATOM 1261 C CA . LYS A 1 166 ? -19.294 13.500 10.123 1.00 49.69 166 LYS A CA 1
ATOM 1262 C C . LYS A 1 166 ? -17.809 13.609 10.459 1.00 49.69 166 LYS A C 1
ATOM 1264 O O . LYS A 1 166 ? -17.204 14.658 10.278 1.00 49.69 166 LYS A O 1
ATOM 1269 N N . TRP A 1 167 ? -17.242 12.544 10.988 1.00 53.59 167 TRP A N 1
ATOM 1270 C CA . TRP A 1 167 ? -15.829 12.473 11.325 1.00 53.59 167 TRP A CA 1
ATOM 1271 C C . TRP A 1 167 ? -15.023 12.362 10.028 1.00 53.59 167 TRP A C 1
ATOM 1273 O O . TRP A 1 167 ? -15.411 11.616 9.125 1.00 53.59 167 TRP A O 1
ATOM 1283 N N . LEU A 1 168 ? -13.950 13.144 9.915 1.00 63.34 168 LEU A N 1
ATOM 1284 C CA . LEU A 1 168 ? -12.923 12.935 8.898 1.00 63.34 168 LEU A CA 1
ATOM 1285 C C . LEU A 1 168 ? -12.378 11.519 9.149 1.00 63.34 168 LEU A C 1
ATOM 1287 O O . LEU A 1 168 ? -11.866 11.261 10.237 1.00 63.34 168 LEU A O 1
ATOM 1291 N N . LYS A 1 169 ? -12.578 10.582 8.219 1.00 82.81 169 LYS A N 1
ATOM 1292 C CA . LYS A 1 169 ? -12.128 9.196 8.403 1.00 82.81 169 LYS A CA 1
ATOM 1293 C C . LYS A 1 169 ? -11.355 8.739 7.186 1.00 82.81 169 LYS A C 1
ATOM 1295 O O . LYS A 1 169 ? -11.902 8.774 6.080 1.00 82.81 169 LYS A O 1
ATOM 1300 N N . LEU A 1 170 ? -10.159 8.215 7.418 1.00 94.75 170 LEU A N 1
ATOM 1301 C CA . LEU A 1 170 ? -9.493 7.345 6.456 1.00 94.75 170 LEU A CA 1
ATOM 1302 C C . LEU A 1 170 ? -10.429 6.184 6.094 1.00 94.75 170 LEU A C 1
ATOM 1304 O O . LEU A 1 170 ? -11.217 5.706 6.920 1.00 94.75 170 LEU A O 1
ATOM 1308 N N . ASP A 1 171 ? -10.376 5.731 4.850 1.00 94.75 171 ASP A N 1
ATOM 1309 C CA . ASP A 1 171 ? -11.167 4.589 4.412 1.00 94.75 171 ASP A CA 1
ATOM 1310 C C . ASP A 1 171 ? -10.618 3.282 4.998 1.00 94.75 171 ASP A C 1
ATOM 1312 O O . ASP A 1 171 ? -11.382 2.508 5.588 1.00 94.75 171 ASP A O 1
ATOM 1316 N N . VAL A 1 172 ? -9.302 3.086 4.925 1.00 96.69 172 VAL A N 1
ATOM 1317 C CA . VAL A 1 172 ? -8.587 2.017 5.626 1.00 96.69 172 VAL A CA 1
ATOM 1318 C C . VAL A 1 172 ? -7.380 2.591 6.372 1.00 96.69 172 VAL A C 1
ATOM 1320 O O . VAL A 1 172 ? -6.638 3.404 5.823 1.00 96.69 172 VAL A O 1
ATOM 1323 N N . LEU A 1 173 ? -7.176 2.163 7.620 1.00 98.12 173 LEU A N 1
ATOM 1324 C CA . LEU A 1 173 ? -5.920 2.366 8.345 1.00 98.12 173 LEU A CA 1
ATOM 1325 C C . LEU A 1 173 ? -5.177 1.034 8.440 1.00 98.12 173 LEU A C 1
ATOM 1327 O O . LEU A 1 173 ? -5.733 0.055 8.945 1.00 98.12 173 LEU A O 1
ATOM 1331 N N . TYR A 1 174 ? -3.925 1.015 7.987 1.00 98.56 174 TYR A N 1
ATOM 1332 C CA . TYR A 1 174 ? -3.044 -0.144 8.078 1.00 98.56 174 TYR A CA 1
ATOM 1333 C C . TYR A 1 174 ? -1.981 0.019 9.164 1.00 98.56 174 TYR A C 1
ATOM 1335 O O . TYR A 1 174 ? -1.452 1.112 9.363 1.00 98.56 174 TYR A O 1
ATOM 1343 N N . ILE A 1 175 ? -1.572 -1.091 9.780 1.00 98.31 175 ILE A N 1
ATOM 1344 C CA . ILE A 1 175 ? -0.226 -1.188 10.365 1.00 98.31 175 ILE A CA 1
ATOM 1345 C C . ILE A 1 175 ? 0.731 -1.601 9.241 1.00 98.31 175 ILE A C 1
ATOM 1347 O O . ILE A 1 175 ? 0.527 -2.635 8.601 1.00 98.31 175 ILE A O 1
ATOM 1351 N N . HIS A 1 176 ? 1.741 -0.776 8.950 1.00 97.50 176 HIS A N 1
ATOM 1352 C CA . HIS A 1 176 ? 2.535 -0.902 7.718 1.00 97.50 176 HIS A CA 1
ATOM 1353 C C . HIS A 1 176 ? 3.501 -2.097 7.703 1.00 97.50 176 HIS A C 1
ATOM 1355 O O . HIS A 1 176 ? 3.816 -2.617 6.629 1.00 97.50 176 HIS A O 1
ATOM 1361 N N . ALA A 1 177 ? 3.963 -2.532 8.874 1.00 97.06 177 ALA A N 1
ATOM 1362 C CA . ALA A 1 177 ? 4.798 -3.713 9.063 1.00 97.06 177 ALA A CA 1
ATOM 1363 C C . ALA A 1 177 ? 4.653 -4.244 10.502 1.00 97.06 177 ALA A C 1
ATOM 1365 O O . ALA A 1 177 ? 4.363 -3.441 11.394 1.00 97.06 177 ALA A O 1
ATOM 1366 N N . PRO A 1 178 ? 4.887 -5.545 10.753 1.00 96.44 178 PRO A N 1
ATOM 1367 C CA . PRO A 1 178 ? 4.911 -6.104 12.104 1.00 96.44 178 PRO A CA 1
ATOM 1368 C C . PRO A 1 178 ? 5.955 -5.418 12.982 1.00 96.44 178 PRO A C 1
ATOM 1370 O O . PRO A 1 178 ? 7.117 -5.338 12.593 1.00 96.44 178 PRO A O 1
ATOM 1373 N N . ASP A 1 179 ? 5.552 -4.966 14.167 1.00 97.31 179 ASP A N 1
ATOM 1374 C CA . ASP A 1 179 ? 6.454 -4.400 15.172 1.00 97.31 179 ASP A CA 1
ATOM 1375 C C . ASP A 1 179 ? 6.626 -5.395 16.332 1.00 97.31 179 ASP A C 1
ATOM 1377 O O . ASP A 1 179 ? 5.776 -5.439 17.219 1.00 97.31 179 ASP A O 1
ATOM 1381 N N . PRO A 1 180 ? 7.682 -6.230 16.347 1.00 96.38 180 PRO A N 1
ATOM 1382 C CA . PRO A 1 180 ? 7.877 -7.215 17.409 1.00 96.38 180 PRO A CA 1
ATOM 1383 C C . PRO A 1 180 ? 8.346 -6.588 18.730 1.00 96.38 180 PRO A C 1
ATOM 1385 O O . PRO A 1 180 ? 8.409 -7.287 19.739 1.00 96.38 180 PRO A O 1
ATOM 1388 N N . SER A 1 181 ? 8.703 -5.298 18.736 1.00 97.06 181 SER A N 1
ATOM 1389 C CA . SER A 1 181 ? 9.158 -4.598 19.943 1.00 97.06 181 SER A CA 1
ATOM 1390 C C . SER A 1 181 ? 8.006 -4.151 20.853 1.00 97.06 181 SER A C 1
ATOM 1392 O O . SER A 1 181 ? 8.244 -3.785 22.002 1.00 97.06 181 SER A O 1
ATOM 1394 N N . VAL A 1 182 ? 6.762 -4.226 20.368 1.00 97.50 182 VAL A N 1
ATOM 1395 C CA . VAL A 1 182 ? 5.544 -3.867 21.103 1.00 97.50 182 VAL A CA 1
ATOM 1396 C C . VAL A 1 182 ? 4.612 -5.076 21.166 1.00 97.50 182 VAL A C 1
ATOM 1398 O O . VAL A 1 182 ? 4.405 -5.761 20.164 1.00 97.50 182 VAL A O 1
ATOM 1401 N N . LEU A 1 183 ? 4.009 -5.339 22.329 1.00 97.50 183 LEU A N 1
ATOM 1402 C CA . LEU A 1 183 ? 3.046 -6.433 22.488 1.00 97.50 183 LEU A CA 1
ATOM 1403 C C . LEU A 1 183 ? 1.857 -6.255 21.545 1.00 97.50 183 LEU A C 1
ATOM 1405 O O . LEU A 1 183 ? 1.257 -5.184 21.503 1.00 97.50 183 LEU A O 1
ATOM 1409 N N . LEU A 1 184 ? 1.488 -7.317 20.825 1.00 97.69 184 LEU A N 1
ATOM 1410 C CA . LEU A 1 184 ? 0.427 -7.269 19.819 1.00 97.69 184 LEU A CA 1
ATOM 1411 C C . LEU A 1 184 ? -0.902 -6.771 20.402 1.00 97.69 184 LEU A C 1
ATOM 1413 O O . LEU A 1 184 ? -1.614 -5.996 19.771 1.00 97.69 184 LEU A O 1
ATOM 1417 N N . GLU A 1 185 ? -1.220 -7.196 21.620 1.00 97.62 185 GLU A N 1
ATOM 1418 C CA . GLU A 1 185 ? -2.429 -6.821 22.341 1.00 97.62 185 GLU A CA 1
ATOM 1419 C C . GLU A 1 185 ? -2.491 -5.307 22.619 1.00 97.62 185 GLU A C 1
ATOM 1421 O O . GLU A 1 185 ? -3.568 -4.722 22.500 1.00 97.62 185 GLU A O 1
ATOM 1426 N N . ASP A 1 186 ? -1.348 -4.669 22.902 1.00 98.25 186 ASP A N 1
ATOM 1427 C CA . ASP A 1 186 ? -1.241 -3.212 23.071 1.00 98.25 186 ASP A CA 1
ATOM 1428 C C . ASP A 1 186 ? -1.443 -2.483 21.733 1.00 98.25 186 ASP A C 1
ATOM 1430 O O . ASP A 1 186 ? -2.231 -1.537 21.642 1.00 98.25 186 ASP A O 1
ATOM 1434 N N . GLN A 1 187 ? -0.844 -2.991 20.647 1.00 98.56 187 GLN A N 1
ATOM 1435 C CA . GLN A 1 187 ? -1.054 -2.425 19.305 1.00 98.56 187 GLN A CA 1
ATOM 1436 C C . GLN A 1 187 ? -2.544 -2.453 18.929 1.00 98.56 187 GLN A C 1
ATOM 1438 O O . GLN A 1 187 ? -3.109 -1.462 18.462 1.00 98.56 187 GLN A O 1
ATOM 1443 N N . LEU A 1 188 ? -3.216 -3.586 19.161 1.00 98.69 188 LEU A N 1
ATOM 1444 C CA . LEU A 1 188 ? -4.630 -3.765 18.821 1.00 98.69 188 LEU A CA 1
ATOM 1445 C C . LEU A 1 188 ? -5.566 -2.958 19.728 1.00 98.69 188 LEU A C 1
ATOM 1447 O O . LEU A 1 188 ? -6.608 -2.491 19.259 1.00 98.69 188 LEU A O 1
ATOM 1451 N N . GLN A 1 189 ? -5.184 -2.714 20.984 1.00 98.50 189 GLN A N 1
ATOM 1452 C CA . GLN A 1 189 ? -5.865 -1.735 21.830 1.00 98.50 189 GLN A CA 1
ATOM 1453 C C . GLN A 1 189 ? -5.768 -0.326 21.223 1.00 98.50 189 GLN A C 1
ATOM 1455 O O . GLN A 1 189 ? -6.782 0.371 21.142 1.00 98.50 189 GLN A O 1
ATOM 1460 N N . GLY A 1 190 ? -4.593 0.075 20.727 1.00 98.31 190 GLY A N 1
ATOM 1461 C CA . GLY A 1 190 ? -4.402 1.342 20.014 1.00 98.31 190 GLY A CA 1
ATOM 1462 C C . GLY A 1 190 ? -5.255 1.452 18.749 1.00 98.31 190 GLY A C 1
ATOM 1463 O O . GLY A 1 190 ? -5.926 2.464 18.533 1.00 98.31 190 GLY A O 1
ATOM 1464 N N . VAL A 1 191 ? -5.321 0.386 17.946 1.00 98.56 191 VAL A N 1
ATOM 1465 C CA . VAL A 1 191 ? -6.213 0.304 16.773 1.00 98.56 191 VAL A CA 1
ATOM 1466 C C . VAL A 1 191 ? -7.675 0.513 17.178 1.00 98.56 191 VAL A C 1
ATOM 1468 O O . VAL A 1 191 ? -8.388 1.290 16.539 1.00 98.56 191 VAL A O 1
ATOM 1471 N N . ASN A 1 192 ? -8.129 -0.133 18.255 1.00 98.44 192 ASN A N 1
ATOM 1472 C CA . ASN A 1 192 ? -9.494 0.020 18.750 1.00 98.44 192 ASN A CA 1
ATOM 1473 C C . ASN A 1 192 ? -9.783 1.445 19.255 1.00 98.44 192 ASN A C 1
ATOM 1475 O O . ASN A 1 192 ? -10.844 2.002 18.959 1.00 98.44 192 ASN A O 1
ATOM 1479 N N . THR A 1 193 ? -8.836 2.063 19.964 1.00 97.44 193 THR A N 1
ATOM 1480 C CA . THR A 1 193 ? -8.930 3.464 20.405 1.00 97.44 193 THR A CA 1
ATOM 1481 C C . THR A 1 193 ? -9.069 4.402 19.207 1.00 97.44 193 THR A C 1
ATOM 1483 O O . THR A 1 193 ? -9.992 5.216 19.158 1.00 97.44 193 THR A O 1
ATOM 1486 N N . ALA A 1 194 ? -8.218 4.240 18.192 1.00 95.81 194 ALA A N 1
ATOM 1487 C CA . ALA A 1 194 ? -8.249 5.030 16.965 1.00 95.81 194 ALA A CA 1
ATOM 1488 C C . ALA A 1 194 ? -9.560 4.850 16.171 1.00 95.81 194 ALA A C 1
ATOM 1490 O O . ALA A 1 194 ? -10.110 5.812 15.625 1.00 95.81 194 ALA A O 1
ATOM 1491 N N . TYR A 1 195 ? -10.095 3.627 16.134 1.00 95.50 195 TYR A N 1
ATOM 1492 C CA . TYR A 1 195 ? -11.375 3.329 15.492 1.00 95.50 195 TYR A CA 1
ATOM 1493 C C . TYR A 1 195 ? -12.557 3.964 16.224 1.00 95.50 195 TYR A C 1
ATOM 1495 O O . TYR A 1 195 ? -13.420 4.578 15.594 1.00 95.50 195 TYR A O 1
ATOM 1503 N N . THR A 1 196 ? -12.577 3.852 17.554 1.00 91.38 196 THR A N 1
ATOM 1504 C CA . THR A 1 196 ? -13.633 4.408 18.412 1.00 91.38 196 THR A CA 1
ATOM 1505 C C . THR A 1 196 ? -13.639 5.934 18.360 1.00 91.38 196 THR A C 1
ATOM 1507 O O . THR A 1 196 ? -14.704 6.541 18.260 1.00 91.38 196 THR A O 1
ATOM 1510 N N . ALA A 1 197 ? -12.455 6.555 18.311 1.00 87.50 197 ALA A N 1
ATOM 1511 C CA . ALA A 1 197 ? -12.287 7.987 18.051 1.00 87.50 197 ALA A CA 1
ATOM 1512 C C . ALA A 1 197 ? -12.720 8.401 16.630 1.00 87.50 197 ALA A C 1
ATOM 1514 O O . ALA A 1 197 ? -12.877 9.584 16.330 1.00 87.50 197 ALA A O 1
ATOM 1515 N N . GLY A 1 198 ? -12.942 7.427 15.746 1.00 89.19 198 GLY A N 1
ATOM 1516 C CA . GLY A 1 198 ? -13.465 7.642 14.413 1.00 89.19 198 GLY A CA 1
ATOM 1517 C C . GLY A 1 198 ? -12.427 8.105 13.402 1.00 89.19 198 GLY A C 1
ATOM 1518 O O . GLY 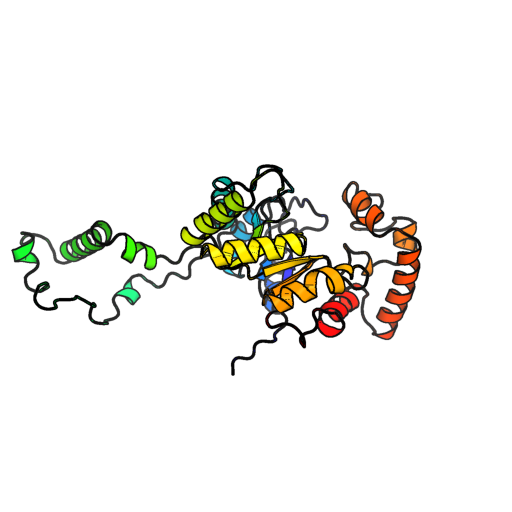A 1 198 ? -12.831 8.718 12.425 1.00 89.19 198 GLY A O 1
ATOM 1519 N N . TYR A 1 199 ? -11.140 7.804 13.576 1.00 92.31 199 TYR A N 1
ATOM 1520 C CA . TYR A 1 199 ? -10.106 8.219 12.617 1.00 92.31 199 TYR A CA 1
ATOM 1521 C C . TYR A 1 199 ? -10.096 7.403 11.320 1.00 92.31 199 TYR A C 1
ATOM 1523 O O . TYR A 1 199 ? -9.610 7.870 10.292 1.00 92.31 199 TYR A O 1
ATOM 1531 N N . PHE A 1 200 ? -10.674 6.203 11.322 1.00 95.12 200 PHE A N 1
ATOM 1532 C CA . PHE A 1 200 ? -10.757 5.364 10.129 1.00 95.12 200 PHE A CA 1
ATOM 1533 C C . PHE A 1 200 ? -12.035 4.518 10.103 1.00 95.12 200 PHE A C 1
ATOM 1535 O O . PHE A 1 200 ? -12.743 4.405 11.107 1.00 95.12 200 PHE A O 1
ATOM 1542 N N . LYS A 1 201 ? -12.368 3.958 8.934 1.00 93.94 201 LYS A N 1
ATOM 1543 C CA . LYS A 1 201 ? -13.566 3.118 8.741 1.00 93.94 201 LYS A CA 1
ATOM 1544 C C . LYS A 1 201 ? -13.273 1.625 8.801 1.00 93.94 201 LYS A C 1
ATOM 1546 O O . LYS A 1 201 ? -14.137 0.869 9.230 1.00 93.94 201 LYS A O 1
ATOM 1551 N N . ARG A 1 202 ? -12.113 1.188 8.310 1.00 95.75 202 ARG A N 1
ATOM 1552 C CA . ARG A 1 202 ? -11.750 -0.232 8.213 1.00 95.75 202 ARG A CA 1
ATOM 1553 C C . ARG A 1 202 ? -10.302 -0.465 8.604 1.00 95.75 202 ARG A C 1
ATOM 1555 O O . ARG A 1 202 ? -9.442 0.365 8.330 1.00 95.75 202 ARG A O 1
ATOM 1562 N N . PHE A 1 203 ? -10.052 -1.596 9.244 1.00 98.31 203 PHE A N 1
ATOM 1563 C CA . PHE A 1 203 ? -8.725 -1.973 9.705 1.00 98.31 203 PHE A CA 1
ATOM 1564 C C . PHE A 1 203 ? -8.030 -2.874 8.682 1.00 98.31 203 PHE A C 1
ATOM 1566 O O . PHE A 1 203 ? -8.654 -3.793 8.132 1.00 98.31 203 PHE A O 1
ATOM 1573 N N . GLY A 1 204 ? -6.744 -2.616 8.451 1.00 98.19 204 GLY A N 1
ATOM 1574 C CA . GLY A 1 204 ? -5.892 -3.460 7.635 1.00 98.19 204 GLY A CA 1
ATOM 1575 C C . GLY A 1 204 ? -4.485 -3.680 8.188 1.00 98.19 204 GLY A C 1
ATOM 1576 O O . GLY A 1 204 ? -4.037 -3.029 9.129 1.00 98.19 204 GLY A O 1
ATOM 1577 N N . LEU A 1 205 ? -3.764 -4.601 7.560 1.00 98.44 205 LEU A N 1
ATOM 1578 C CA . LEU A 1 205 ? -2.357 -4.895 7.830 1.00 98.44 205 LEU A CA 1
ATOM 1579 C C . LEU A 1 205 ? -1.540 -4.897 6.533 1.00 98.44 205 LEU A C 1
ATOM 1581 O O . LEU A 1 205 ? -2.073 -5.123 5.450 1.00 98.44 205 LEU A O 1
ATOM 1585 N N . SER A 1 206 ? -0.233 -4.678 6.637 1.00 97.44 206 SER A N 1
ATOM 1586 C CA . SER A 1 206 ? 0.708 -4.710 5.514 1.00 97.44 206 SER A CA 1
ATOM 1587 C C . SER A 1 206 ? 1.971 -5.456 5.922 1.00 97.44 206 SER A C 1
ATOM 1589 O O . SER A 1 206 ? 2.517 -5.198 6.987 1.00 97.44 206 SER A O 1
ATOM 1591 N N . ASN A 1 207 ? 2.459 -6.371 5.080 1.00 94.81 207 ASN A N 1
ATOM 1592 C CA . ASN A 1 207 ? 3.688 -7.149 5.328 1.00 94.81 207 ASN A CA 1
ATOM 1593 C C . ASN A 1 207 ? 3.647 -8.118 6.532 1.00 94.81 207 ASN A C 1
ATOM 1595 O O . ASN A 1 207 ? 4.696 -8.506 7.040 1.00 94.81 207 ASN A O 1
ATOM 1599 N N . PHE A 1 208 ? 2.458 -8.530 6.981 1.00 97.25 208 PHE A N 1
ATOM 1600 C CA . PHE A 1 208 ? 2.297 -9.488 8.082 1.00 97.25 208 PHE A CA 1
ATOM 1601 C C . PHE A 1 208 ? 2.383 -10.931 7.579 1.00 97.25 208 PHE A C 1
ATOM 1603 O O . PHE A 1 208 ? 1.938 -11.247 6.471 1.00 97.25 208 PHE A O 1
ATOM 1610 N N . SER A 1 209 ? 2.954 -11.818 8.400 1.00 96.81 209 SER A N 1
ATOM 1611 C CA . SER A 1 209 ? 2.969 -13.247 8.091 1.00 96.81 209 SER A CA 1
ATOM 1612 C C . SER A 1 209 ? 1.562 -13.847 8.242 1.00 96.81 209 SER A C 1
ATOM 1614 O O . SER A 1 209 ? 0.733 -13.296 8.968 1.00 96.81 209 SER A O 1
ATOM 1616 N N . PRO A 1 210 ? 1.266 -15.002 7.619 1.00 97.50 210 PRO A N 1
ATOM 1617 C CA . PRO A 1 210 ? -0.024 -15.668 7.806 1.00 97.50 210 PRO A CA 1
ATOM 1618 C C . PRO A 1 210 ? -0.334 -15.969 9.282 1.00 97.50 210 PRO A C 1
ATOM 1620 O O . PRO A 1 210 ? -1.476 -15.832 9.713 1.00 97.50 210 PRO A O 1
ATOM 1623 N N . ALA A 1 211 ? 0.683 -16.332 10.071 1.00 97.94 211 ALA A N 1
ATOM 1624 C CA . ALA A 1 211 ? 0.521 -16.574 11.502 1.00 97.94 211 ALA A CA 1
ATOM 1625 C C . ALA A 1 211 ? 0.109 -15.295 12.247 1.00 97.94 211 ALA A C 1
ATOM 1627 O O . ALA A 1 211 ? -0.817 -15.330 13.058 1.00 97.94 211 ALA A O 1
ATOM 1628 N N . ASP A 1 212 ? 0.732 -14.160 11.922 1.00 97.69 212 ASP A N 1
ATOM 1629 C CA . ASP A 1 212 ? 0.392 -12.883 12.552 1.00 97.69 212 ASP A CA 1
ATOM 1630 C C . ASP A 1 212 ? -0.996 -12.391 12.123 1.00 97.69 212 ASP A C 1
ATOM 1632 O O . ASP A 1 212 ? -1.756 -11.912 12.959 1.00 97.69 212 ASP A O 1
ATOM 1636 N N . VAL A 1 213 ? -1.368 -12.562 10.847 1.00 98.50 213 VAL A N 1
ATOM 1637 C CA . VAL A 1 213 ? -2.713 -12.225 10.346 1.00 98.50 213 VAL A CA 1
ATOM 1638 C C . VAL A 1 213 ? -3.788 -13.010 11.094 1.00 98.50 213 VAL A C 1
ATOM 1640 O O . VAL A 1 213 ? -4.772 -12.420 11.541 1.00 98.50 213 VAL A O 1
ATOM 1643 N N . GLN A 1 214 ? -3.601 -14.325 11.256 1.00 98.56 214 GLN A N 1
ATOM 1644 C CA . GLN A 1 214 ? -4.531 -15.168 12.010 1.00 98.56 214 GLN A CA 1
ATOM 1645 C C . GLN A 1 214 ? -4.624 -14.701 13.468 1.00 98.56 214 GLN A C 1
ATOM 1647 O O . GLN A 1 214 ? -5.726 -14.496 13.971 1.00 98.56 214 GLN A O 1
ATOM 1652 N N . ARG A 1 215 ? -3.481 -14.443 14.117 1.00 98.44 215 ARG A N 1
ATOM 1653 C CA . ARG A 1 215 ? -3.444 -13.978 15.509 1.00 98.44 215 ARG A CA 1
ATOM 1654 C C . ARG A 1 215 ? -4.151 -12.633 15.693 1.00 98.44 215 ARG A C 1
ATOM 1656 O O . ARG A 1 215 ? -4.933 -12.487 16.626 1.00 98.44 215 ARG A O 1
ATOM 1663 N N . VAL A 1 216 ? -3.916 -11.667 14.803 1.00 98.75 216 VAL A N 1
ATOM 1664 C CA . VAL A 1 216 ? -4.606 -10.368 14.835 1.00 98.75 216 VAL A CA 1
ATOM 1665 C C . VAL A 1 216 ? -6.109 -10.545 14.661 1.00 98.75 216 VAL A C 1
ATOM 1667 O O . VAL A 1 216 ? -6.884 -9.965 15.419 1.00 98.75 216 VAL A O 1
ATOM 1670 N N . TYR A 1 217 ? -6.526 -11.355 13.686 1.00 98.69 217 TYR A N 1
ATOM 1671 C CA . TYR A 1 217 ? -7.939 -11.627 13.443 1.00 98.69 217 TYR A CA 1
ATOM 1672 C C . TYR A 1 217 ? -8.620 -12.219 14.684 1.00 98.69 217 TYR A C 1
ATOM 1674 O O . TYR A 1 217 ? -9.685 -11.742 15.080 1.00 98.69 217 TYR A O 1
ATOM 1682 N N . ASP A 1 218 ? -7.991 -13.211 15.318 1.00 98.69 218 ASP A N 1
ATOM 1683 C CA . ASP A 1 218 ? -8.539 -13.894 16.490 1.00 98.69 218 ASP A CA 1
ATOM 1684 C C . ASP A 1 218 ? -8.663 -12.952 17.691 1.00 98.69 218 ASP A C 1
ATOM 1686 O O . ASP A 1 218 ? -9.740 -12.873 18.282 1.00 98.69 218 ASP A O 1
ATOM 1690 N N . ILE A 1 219 ? -7.626 -12.157 17.992 1.00 98.62 219 ILE A N 1
ATOM 1691 C CA . ILE A 1 219 ? -7.673 -11.173 19.086 1.00 98.62 219 ILE A CA 1
ATOM 1692 C C . ILE A 1 219 ? -8.753 -10.121 18.823 1.00 98.62 219 ILE A C 1
ATOM 1694 O O . ILE A 1 219 ? -9.533 -9.798 19.723 1.00 98.62 219 ILE A O 1
ATOM 1698 N N . CYS A 1 220 ? -8.831 -9.588 17.597 1.00 98.62 220 CYS A N 1
ATOM 1699 C CA . CYS A 1 220 ? -9.846 -8.593 17.262 1.00 98.62 220 CYS A CA 1
ATOM 1700 C C . CYS A 1 220 ? -11.262 -9.153 17.427 1.00 98.62 220 CYS A C 1
ATOM 1702 O O . CYS A 1 220 ? -12.136 -8.475 17.969 1.00 98.62 220 CYS A O 1
ATOM 1704 N N . LYS A 1 221 ? -11.477 -10.398 16.991 1.00 98.19 221 LYS A N 1
ATOM 1705 C CA . LYS A 1 221 ? -12.760 -11.089 17.113 1.00 98.19 221 LYS A CA 1
ATOM 1706 C C . LYS A 1 221 ? -13.128 -11.365 18.570 1.00 98.19 221 LYS A C 1
ATOM 1708 O O . LYS A 1 221 ? -14.266 -11.116 18.952 1.00 98.19 221 LYS A O 1
ATOM 1713 N N . GLU A 1 222 ? -12.185 -11.856 19.371 1.00 98.44 222 GLU A N 1
ATOM 1714 C CA . GLU A 1 222 ? -12.385 -12.159 20.792 1.00 98.44 222 GLU A CA 1
ATOM 1715 C C . GLU A 1 222 ? -12.722 -10.900 21.601 1.00 98.44 222 GLU A C 1
ATOM 1717 O O . GLU A 1 222 ? -13.660 -10.902 22.395 1.00 98.44 222 GLU A O 1
ATOM 1722 N N . LYS A 1 223 ? -11.985 -9.804 21.378 1.00 98.19 223 LYS A N 1
ATOM 1723 C CA . LYS A 1 223 ? -12.134 -8.558 22.146 1.00 98.19 223 LYS A CA 1
ATOM 1724 C C . LYS A 1 223 ? -13.239 -7.629 21.637 1.00 98.19 223 LYS A C 1
ATOM 1726 O O . LYS A 1 223 ? -13.479 -6.591 22.250 1.00 98.19 223 LYS A O 1
ATOM 1731 N N . GLY A 1 224 ? -13.891 -7.960 20.521 1.00 97.75 224 GLY A N 1
ATOM 1732 C CA . GLY A 1 224 ? -14.870 -7.076 19.879 1.00 97.75 224 GLY A CA 1
ATOM 1733 C C . GLY A 1 224 ? -14.253 -5.790 19.315 1.00 97.75 224 GLY A C 1
ATOM 1734 O O . GLY A 1 224 ? -14.934 -4.773 19.204 1.00 97.75 224 GLY A O 1
ATOM 1735 N N . TYR A 1 225 ? -12.962 -5.823 18.982 1.00 98.31 225 TYR A N 1
ATOM 1736 C CA . TYR A 1 225 ? -12.263 -4.739 18.293 1.00 98.31 225 TYR A CA 1
ATOM 1737 C C . TYR A 1 225 ? -12.652 -4.714 16.804 1.00 98.31 225 TYR A C 1
ATOM 1739 O O . TYR A 1 225 ? -13.332 -5.627 16.321 1.00 98.31 225 TYR A O 1
ATOM 1747 N N . PRO A 1 226 ? -12.232 -3.695 16.030 1.00 97.62 226 PRO A N 1
ATOM 1748 C CA . PRO A 1 226 ? -12.486 -3.661 14.597 1.00 97.62 226 PRO A CA 1
ATOM 1749 C C . PRO A 1 226 ? -11.908 -4.912 13.945 1.00 97.62 226 PRO A C 1
ATOM 1751 O O . PRO A 1 226 ? -10.705 -5.173 14.032 1.00 97.62 226 PRO A O 1
ATOM 1754 N N . LEU A 1 227 ? -12.773 -5.699 13.306 1.00 97.69 227 LEU A N 1
ATOM 1755 C CA . LEU A 1 227 ? -12.349 -6.936 12.671 1.00 97.69 227 LEU A CA 1
ATOM 1756 C C . LEU A 1 227 ? -11.404 -6.616 11.508 1.00 97.69 227 LEU A C 1
ATOM 1758 O O . LEU A 1 227 ? -11.669 -5.713 10.708 1.00 97.69 227 LEU A O 1
ATOM 1762 N N . LEU A 1 228 ? -10.306 -7.365 11.417 1.00 97.62 228 LEU A N 1
ATOM 1763 C CA . LEU A 1 228 ? -9.365 -7.248 10.312 1.00 97.62 228 LEU A CA 1
ATOM 1764 C C . LEU A 1 228 ? -10.080 -7.560 8.991 1.00 97.62 228 LEU A C 1
ATOM 1766 O O . LEU A 1 228 ? -10.591 -8.663 8.813 1.00 97.62 228 LEU A O 1
ATOM 1770 N N . GLY A 1 229 ? -10.116 -6.585 8.080 1.00 94.44 229 GLY A N 1
ATOM 1771 C CA . GLY A 1 229 ? -10.823 -6.703 6.800 1.00 94.44 229 GLY A CA 1
ATOM 1772 C C . GLY A 1 229 ? -9.933 -6.564 5.568 1.00 94.44 229 GLY A C 1
ATOM 1773 O O . GLY A 1 229 ? -10.369 -6.906 4.470 1.00 94.44 229 GLY A O 1
ATOM 1774 N N . HIS A 1 230 ? -8.698 -6.080 5.734 1.00 94.94 230 HIS A N 1
ATOM 1775 C CA . HIS A 1 230 ? -7.801 -5.750 4.627 1.00 94.94 230 HIS A CA 1
ATOM 1776 C C . HIS A 1 230 ? -6.358 -6.193 4.891 1.00 94.94 230 HIS A C 1
ATOM 1778 O O . HIS A 1 230 ? -5.835 -6.017 5.986 1.00 94.94 230 HIS A O 1
ATOM 1784 N N . GLN A 1 231 ? -5.687 -6.713 3.868 1.00 95.00 231 GLN A N 1
ATOM 1785 C CA . GLN A 1 231 ? -4.265 -7.044 3.902 1.00 95.00 231 GLN A CA 1
ATOM 1786 C C . GLN A 1 231 ? -3.600 -6.542 2.623 1.00 95.00 231 GLN A C 1
ATOM 1788 O O . GLN A 1 231 ? -4.012 -6.937 1.532 1.00 95.00 231 GLN A O 1
ATOM 1793 N N . THR A 1 232 ? -2.544 -5.736 2.731 1.00 94.50 232 THR A N 1
ATOM 1794 C CA . THR A 1 232 ? -1.689 -5.449 1.576 1.00 94.50 232 THR A CA 1
ATOM 1795 C C . THR A 1 232 ? -0.568 -6.488 1.451 1.00 94.50 232 THR A C 1
ATOM 1797 O O . THR A 1 232 ? -0.060 -7.010 2.456 1.00 94.50 232 THR A O 1
ATOM 1800 N N . ALA A 1 233 ? -0.187 -6.821 0.217 1.00 92.69 233 ALA A N 1
ATO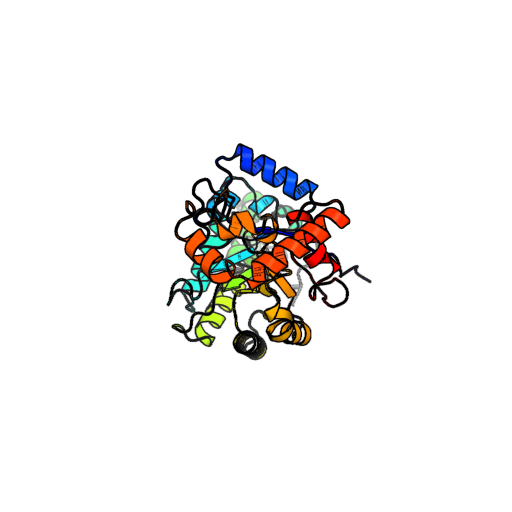M 1801 C CA . ALA A 1 233 ? 0.840 -7.818 -0.073 1.00 92.69 233 ALA A CA 1
ATOM 1802 C C . ALA A 1 233 ? 1.615 -7.503 -1.362 1.00 92.69 233 ALA A C 1
ATOM 1804 O O . ALA A 1 233 ? 1.035 -7.100 -2.368 1.00 92.69 233 ALA A O 1
ATOM 1805 N N . ASN A 1 234 ? 2.930 -7.745 -1.369 1.00 94.12 234 ASN A N 1
ATOM 1806 C CA . ASN A 1 234 ? 3.707 -7.692 -2.607 1.00 94.12 234 ASN A CA 1
ATOM 1807 C C . ASN A 1 234 ? 3.230 -8.788 -3.562 1.00 94.12 234 ASN A C 1
ATOM 1809 O O . ASN A 1 234 ? 3.137 -9.953 -3.157 1.00 94.12 234 ASN A O 1
ATOM 1813 N N . TYR A 1 235 ? 2.956 -8.433 -4.815 1.00 94.75 235 TYR A N 1
ATOM 1814 C CA . TYR A 1 235 ? 2.544 -9.419 -5.801 1.00 94.75 235 TYR A CA 1
ATOM 1815 C C . TYR A 1 235 ? 2.771 -8.941 -7.236 1.00 94.75 235 TYR A C 1
ATOM 1817 O O . TYR A 1 235 ? 2.451 -7.811 -7.592 1.00 94.75 235 TYR A O 1
ATOM 1825 N N . SER A 1 236 ? 3.344 -9.818 -8.055 1.00 95.50 236 SER A N 1
ATOM 1826 C CA . SER A 1 236 ? 3.558 -9.622 -9.493 1.00 95.50 236 SER A CA 1
ATOM 1827 C C . SER A 1 236 ? 3.779 -10.976 -10.163 1.00 95.50 236 SER A C 1
ATOM 1829 O O . SER A 1 236 ? 3.979 -11.980 -9.471 1.00 95.50 236 SER A O 1
ATOM 1831 N N . ALA A 1 237 ? 3.841 -11.002 -11.497 1.00 95.25 237 ALA A N 1
ATOM 1832 C CA . ALA A 1 237 ? 4.122 -12.219 -12.265 1.00 95.25 237 ALA A CA 1
ATOM 1833 C C . ALA A 1 237 ? 5.422 -12.924 -11.831 1.00 95.25 237 ALA A C 1
ATOM 1835 O O . ALA A 1 237 ? 5.545 -14.143 -11.940 1.00 95.25 237 ALA A O 1
ATOM 1836 N N . VAL A 1 238 ? 6.372 -12.165 -11.276 1.00 95.31 238 VAL A N 1
ATOM 1837 C CA . VAL A 1 238 ? 7.688 -12.653 -10.846 1.00 95.31 238 VAL A CA 1
ATOM 1838 C C . VAL A 1 238 ? 7.843 -12.738 -9.320 1.00 95.31 238 VAL A C 1
ATOM 1840 O O . VAL A 1 238 ? 8.892 -13.142 -8.828 1.00 95.31 238 VAL A O 1
ATOM 1843 N N . ALA A 1 239 ? 6.806 -12.391 -8.549 1.00 94.12 239 ALA A N 1
ATOM 1844 C CA . ALA A 1 239 ? 6.801 -12.446 -7.086 1.00 94.12 239 ALA A CA 1
ATOM 1845 C C . ALA A 1 239 ? 5.486 -13.057 -6.572 1.00 94.12 239 ALA A C 1
ATOM 1847 O O . ALA A 1 239 ? 4.575 -12.357 -6.134 1.00 94.12 239 ALA A O 1
ATOM 1848 N N . ARG A 1 240 ? 5.392 -14.392 -6.636 1.00 94.31 240 ARG A N 1
ATOM 1849 C CA . ARG A 1 240 ? 4.135 -15.149 -6.461 1.00 94.31 240 ARG A CA 1
ATOM 1850 C C . ARG A 1 240 ? 4.028 -15.951 -5.160 1.00 94.31 240 ARG A C 1
ATOM 1852 O O . ARG A 1 240 ? 3.077 -16.699 -4.966 1.00 94.31 240 ARG A O 1
ATOM 1859 N N . LYS A 1 241 ? 4.973 -15.788 -4.226 1.00 94.00 241 LYS A N 1
ATOM 1860 C CA . LYS A 1 241 ? 5.009 -16.549 -2.958 1.00 94.00 241 LYS A CA 1
ATOM 1861 C C . LYS A 1 241 ? 3.685 -16.471 -2.180 1.00 94.00 241 LYS A C 1
ATOM 1863 O O . LYS A 1 241 ? 3.249 -17.467 -1.604 1.00 94.00 241 LYS A O 1
ATOM 1868 N N . ASN A 1 242 ? 3.034 -15.306 -2.199 1.00 93.88 242 ASN A N 1
ATOM 1869 C CA . ASN A 1 242 ? 1.790 -15.051 -1.472 1.00 93.88 242 ASN A CA 1
ATOM 1870 C C . ASN A 1 242 ? 0.592 -15.888 -1.943 1.00 93.88 242 ASN A C 1
ATOM 1872 O O . ASN A 1 242 ? -0.307 -16.119 -1.134 1.00 93.88 242 ASN A O 1
ATOM 1876 N N . GLU A 1 243 ? 0.610 -16.425 -3.169 1.00 93.81 243 GLU A N 1
ATOM 1877 C CA . GLU A 1 243 ? -0.437 -17.336 -3.664 1.00 93.81 243 GLU A CA 1
ATOM 1878 C C . GLU A 1 243 ? -0.568 -18.590 -2.802 1.00 93.81 243 GLU A C 1
ATOM 1880 O O . GLU A 1 243 ? -1.673 -19.093 -2.599 1.00 93.81 243 GLU A O 1
ATOM 1885 N N . VAL A 1 244 ? 0.565 -19.069 -2.286 1.00 94.19 244 VAL A N 1
ATOM 1886 C CA . VAL A 1 244 ? 0.651 -20.297 -1.496 1.00 94.19 244 VAL A CA 1
ATOM 1887 C C . VAL A 1 244 ? 0.585 -19.988 -0.007 1.00 94.19 244 VAL A C 1
ATOM 1889 O O . VAL A 1 244 ? -0.105 -20.683 0.731 1.00 94.19 244 VAL A O 1
ATOM 1892 N N . VAL A 1 245 ? 1.295 -18.951 0.450 1.00 94.94 245 VAL A N 1
ATOM 1893 C CA . VAL A 1 245 ? 1.477 -18.745 1.895 1.00 94.94 245 VAL A CA 1
ATOM 1894 C C . VAL A 1 245 ? 0.372 -17.911 2.540 1.00 94.94 245 VAL A C 1
ATOM 1896 O O . VAL A 1 245 ? -0.014 -18.205 3.664 1.00 94.94 245 VAL A O 1
ATOM 1899 N N . LEU A 1 246 ? -0.147 -16.884 1.859 1.00 95.12 246 LEU A N 1
ATOM 1900 C CA . LEU A 1 246 ? -0.995 -15.860 2.482 1.00 95.12 246 LEU A CA 1
ATOM 1901 C C . LEU A 1 246 ? -2.435 -15.906 1.972 1.00 95.12 246 LEU A C 1
ATOM 1903 O O . LEU A 1 246 ? -3.382 -15.918 2.756 1.00 95.12 246 LEU A O 1
ATOM 1907 N N . PHE A 1 247 ? -2.619 -15.966 0.656 1.00 93.75 247 PHE A N 1
ATOM 1908 C CA . PHE A 1 247 ? -3.933 -15.859 0.027 1.00 93.75 247 PHE A CA 1
ATOM 1909 C C . PHE A 1 247 ? -4.946 -16.932 0.465 1.00 93.75 247 PHE A C 1
ATOM 1911 O O . PHE A 1 247 ? -6.114 -16.577 0.645 1.00 93.75 247 PHE A O 1
ATOM 1918 N N . PRO A 1 248 ? -4.565 -18.208 0.702 1.00 93.31 248 PRO A N 1
ATOM 1919 C CA . PRO A 1 248 ? -5.505 -19.206 1.212 1.00 93.31 248 PRO A CA 1
ATOM 1920 C C . PRO A 1 248 ? -6.103 -18.821 2.570 1.00 93.31 248 PRO A C 1
ATOM 1922 O O . PRO A 1 248 ? -7.304 -18.992 2.782 1.00 93.31 248 PRO A O 1
ATOM 1925 N N . LEU A 1 249 ? -5.288 -18.253 3.464 1.00 95.62 249 LEU A N 1
ATOM 1926 C CA . LEU A 1 249 ? -5.739 -17.789 4.773 1.00 95.62 249 LEU A CA 1
ATOM 1927 C C . LEU A 1 249 ? -6.686 -16.594 4.644 1.00 95.62 249 LEU A C 1
ATOM 1929 O O . LEU A 1 249 ? -7.760 -16.601 5.237 1.00 95.62 249 LEU A O 1
ATOM 1933 N N . LEU A 1 250 ? -6.315 -15.590 3.845 1.00 94.62 250 LEU A N 1
ATOM 1934 C CA . LEU A 1 250 ? -7.147 -14.399 3.658 1.00 94.62 250 LEU A CA 1
ATOM 1935 C C . LEU A 1 250 ? -8.536 -14.762 3.115 1.00 94.62 250 LEU A C 1
ATOM 1937 O O . LEU A 1 250 ? -9.537 -14.281 3.640 1.00 94.62 250 LEU A O 1
ATOM 1941 N N . ARG A 1 251 ? -8.613 -15.685 2.142 1.00 91.12 251 ARG A N 1
ATOM 1942 C CA . ARG A 1 251 ? -9.895 -16.210 1.641 1.00 91.12 251 ARG A CA 1
ATOM 1943 C C . ARG A 1 251 ? -10.697 -16.913 2.732 1.00 91.12 251 ARG A C 1
ATOM 1945 O O . ARG A 1 251 ? -11.886 -16.645 2.866 1.00 91.12 251 ARG A O 1
ATOM 1952 N N . LYS A 1 252 ? -10.053 -17.774 3.530 1.00 93.88 252 LYS A N 1
ATOM 1953 C CA . LYS A 1 252 ? -10.697 -18.475 4.654 1.00 93.88 252 LYS A CA 1
ATOM 1954 C C . LYS A 1 252 ? -11.298 -17.495 5.670 1.00 93.88 252 LYS A C 1
ATOM 1956 O O . LYS A 1 252 ? -12.375 -17.758 6.193 1.00 93.88 252 LYS A O 1
ATOM 1961 N N . LEU A 1 253 ? -10.606 -16.391 5.951 1.00 94.38 253 LEU A N 1
ATOM 1962 C CA . LEU A 1 253 ? -11.025 -15.386 6.935 1.00 94.38 253 LEU A CA 1
ATOM 1963 C C . LEU A 1 253 ? -11.947 -14.297 6.359 1.00 94.38 253 LEU A C 1
ATOM 1965 O O . LEU A 1 253 ? -12.467 -13.483 7.120 1.00 94.38 253 LEU A O 1
ATOM 1969 N N . GLY A 1 254 ? -12.163 -14.269 5.039 1.00 91.94 254 GLY A N 1
ATOM 1970 C CA . GLY A 1 254 ? -12.939 -13.221 4.371 1.00 91.94 254 GLY A CA 1
ATOM 1971 C C . GLY A 1 254 ? -12.242 -11.854 4.341 1.00 91.94 254 GLY A C 1
ATOM 1972 O O . GLY A 1 254 ? -12.917 -10.829 4.284 1.00 91.94 254 GLY A O 1
ATOM 1973 N N . ILE A 1 255 ? -10.908 -11.832 4.392 1.00 93.00 255 ILE A N 1
ATOM 1974 C CA . ILE A 1 255 ? -10.080 -10.619 4.361 1.00 93.00 255 ILE A CA 1
ATOM 1975 C C . ILE A 1 255 ? -9.774 -10.260 2.904 1.00 93.00 255 ILE A C 1
ATOM 1977 O O . ILE A 1 255 ? -9.325 -11.109 2.138 1.00 93.00 255 ILE A O 1
ATOM 1981 N N . ALA A 1 256 ? -9.982 -9.003 2.512 1.00 90.69 256 ALA A N 1
ATOM 1982 C CA . ALA A 1 256 ? -9.643 -8.528 1.173 1.00 90.69 256 ALA A CA 1
ATOM 1983 C C . ALA A 1 256 ? -8.126 -8.348 1.011 1.00 90.69 256 ALA A C 1
ATOM 1985 O O . ALA A 1 256 ? -7.459 -7.850 1.920 1.00 90.69 256 ALA A O 1
ATOM 1986 N N . VAL A 1 257 ? -7.590 -8.694 -0.163 1.00 90.44 257 VAL A N 1
ATOM 1987 C CA . VAL A 1 257 ? -6.171 -8.497 -0.492 1.00 90.44 257 VAL A CA 1
ATOM 1988 C C . VAL A 1 257 ? -5.971 -7.323 -1.441 1.00 90.44 257 VAL A C 1
ATOM 1990 O O . VAL A 1 257 ? -6.711 -7.163 -2.414 1.00 90.44 257 VAL A O 1
ATOM 1993 N N . TYR A 1 258 ? -4.999 -6.475 -1.113 1.00 89.81 258 TYR A N 1
ATOM 1994 C CA . TYR A 1 258 ? -4.578 -5.330 -1.912 1.00 89.81 258 TYR A CA 1
ATOM 1995 C C . TYR A 1 258 ? -3.140 -5.587 -2.327 1.00 89.81 258 TYR A C 1
ATOM 1997 O O . TYR A 1 258 ? -2.282 -5.850 -1.482 1.00 89.81 258 TYR A O 1
ATOM 2005 N N . VAL A 1 259 ? -2.855 -5.569 -3.616 1.00 92.62 259 VAL A N 1
ATOM 2006 C CA . VAL A 1 259 ? -1.521 -5.931 -4.089 1.00 92.62 259 VAL A CA 1
ATOM 2007 C C . VAL A 1 259 ? -0.715 -4.700 -4.440 1.00 92.62 259 VAL A C 1
ATOM 2009 O O . VAL A 1 259 ? -1.254 -3.729 -4.939 1.00 92.62 259 VAL A O 1
ATOM 2012 N N . TYR A 1 260 ? 0.586 -4.725 -4.168 1.00 93.25 260 TYR A N 1
ATOM 2013 C CA . TYR A 1 260 ? 1.477 -3.634 -4.551 1.00 93.25 260 TYR A CA 1
ATOM 2014 C C . TYR A 1 260 ? 2.688 -4.141 -5.331 1.00 93.25 260 TYR A C 1
ATOM 2016 O O . TYR A 1 260 ? 3.093 -5.305 -5.238 1.00 93.25 260 TYR A O 1
ATOM 2024 N N . SER A 1 261 ? 3.301 -3.213 -6.070 1.00 93.44 261 SER A N 1
ATOM 2025 C CA . SER A 1 261 ? 4.398 -3.463 -7.012 1.00 93.44 261 SER A CA 1
ATOM 2026 C C . SER A 1 261 ? 4.057 -4.490 -8.107 1.00 93.44 261 SER A C 1
ATOM 2028 O O . SER A 1 261 ? 4.860 -5.399 -8.332 1.00 93.44 261 SER A O 1
ATOM 2030 N N . PRO A 1 262 ? 2.946 -4.321 -8.857 1.00 94.06 262 PRO A N 1
ATOM 2031 C CA . PRO A 1 262 ? 2.572 -5.230 -9.948 1.00 94.06 262 PRO A CA 1
ATOM 2032 C C . PRO A 1 262 ? 3.648 -5.317 -11.040 1.00 94.06 262 PRO A C 1
ATOM 2034 O O . PRO A 1 262 ? 3.851 -6.374 -11.624 1.00 94.06 262 PRO A O 1
ATOM 2037 N N . ILE A 1 263 ? 4.412 -4.238 -11.247 1.00 95.19 263 ILE A N 1
ATOM 2038 C CA . ILE A 1 263 ? 5.562 -4.177 -12.168 1.00 95.19 263 ILE A CA 1
ATOM 2039 C C . ILE A 1 263 ? 6.907 -4.547 -11.513 1.00 95.19 263 ILE A C 1
ATOM 2041 O O . ILE A 1 263 ? 7.960 -4.259 -12.081 1.00 95.19 263 ILE A O 1
ATOM 2045 N N . ALA A 1 264 ? 6.903 -5.103 -10.296 1.00 95.44 264 ALA A N 1
ATOM 2046 C CA . ALA A 1 264 ? 8.098 -5.437 -9.511 1.00 95.44 264 ALA A CA 1
ATOM 2047 C C . ALA A 1 264 ? 9.112 -4.275 -9.441 1.00 95.44 264 ALA A C 1
ATOM 2049 O O . ALA A 1 264 ? 10.265 -4.391 -9.845 1.00 95.44 264 ALA A O 1
ATOM 2050 N N . GLY A 1 265 ? 8.661 -3.093 -9.010 1.00 91.62 265 GLY A N 1
ATOM 2051 C CA . GLY A 1 265 ? 9.515 -1.897 -8.933 1.00 91.62 265 GLY A CA 1
ATOM 2052 C C . GLY A 1 265 ? 9.976 -1.330 -10.279 1.00 91.62 265 GLY A C 1
ATOM 2053 O O . GLY A 1 265 ? 10.882 -0.502 -10.298 1.00 91.62 265 GLY A O 1
ATOM 2054 N N . GLY A 1 266 ? 9.380 -1.775 -11.387 1.00 93.69 266 GLY A N 1
ATOM 2055 C CA . GLY A 1 266 ? 9.761 -1.405 -12.747 1.00 93.69 266 GLY A CA 1
ATOM 2056 C C . GLY A 1 266 ? 10.542 -2.486 -13.488 1.00 93.69 266 GLY A C 1
ATOM 2057 O O . GLY A 1 266 ? 10.904 -2.252 -14.630 1.00 93.69 266 GLY A O 1
ATOM 2058 N N . LEU A 1 267 ? 10.785 -3.659 -12.890 1.00 95.94 267 LEU A N 1
ATOM 2059 C CA . LEU A 1 267 ? 11.492 -4.758 -13.553 1.00 95.94 267 LEU A CA 1
ATOM 2060 C C . LEU A 1 267 ? 10.791 -5.157 -14.853 1.00 95.94 267 LEU A C 1
ATOM 2062 O O . LEU A 1 267 ? 11.426 -5.256 -15.893 1.00 95.94 267 LEU A O 1
ATOM 2066 N N . LEU A 1 268 ? 9.463 -5.315 -14.795 1.00 96.94 268 LEU A N 1
ATOM 2067 C CA . LEU A 1 268 ? 8.629 -5.795 -15.904 1.00 96.94 268 LEU A CA 1
ATOM 2068 C C . LEU A 1 268 ? 8.462 -4.776 -17.046 1.00 96.94 268 LEU A C 1
ATOM 2070 O O . LEU A 1 268 ? 7.698 -5.008 -17.979 1.00 96.94 268 LEU A O 1
ATOM 2074 N N . THR A 1 269 ? 9.170 -3.646 -16.980 1.00 95.38 269 THR A N 1
ATOM 2075 C CA . THR A 1 269 ? 9.258 -2.651 -18.058 1.00 95.38 269 THR A CA 1
ATOM 2076 C C . THR A 1 269 ? 10.652 -2.589 -18.688 1.00 95.38 269 THR A C 1
ATOM 2078 O O . THR A 1 269 ? 10.892 -1.751 -19.558 1.00 95.38 269 THR A O 1
ATOM 2081 N N . LYS A 1 270 ? 11.581 -3.449 -18.247 1.00 95.06 270 LYS A N 1
ATOM 2082 C CA . LYS A 1 270 ? 12.977 -3.489 -18.693 1.00 95.06 270 LYS A CA 1
ATOM 2083 C C . LYS A 1 270 ? 13.265 -4.693 -19.572 1.00 95.06 270 LYS A C 1
ATOM 2085 O O . LYS A 1 270 ? 12.586 -5.712 -19.503 1.00 95.06 270 LYS A O 1
ATOM 2090 N N . THR A 1 271 ? 14.340 -4.588 -20.342 1.00 95.38 271 THR A N 1
ATOM 2091 C CA . THR A 1 271 ? 14.983 -5.748 -20.964 1.00 95.38 271 THR A CA 1
ATOM 2092 C C . THR A 1 271 ? 15.950 -6.416 -19.987 1.00 95.38 271 THR A C 1
ATOM 2094 O O . THR A 1 271 ? 16.458 -5.787 -19.053 1.00 95.38 271 THR A O 1
ATOM 2097 N N . SER A 1 272 ? 16.263 -7.690 -20.226 1.00 95.31 272 SER A N 1
ATOM 2098 C CA . SER A 1 272 ? 17.280 -8.426 -19.465 1.00 95.31 272 SER A CA 1
ATOM 2099 C C . SER A 1 272 ? 18.648 -7.728 -19.487 1.00 95.31 272 SER A C 1
ATOM 2101 O O . SER A 1 272 ? 19.333 -7.672 -18.462 1.00 95.31 272 SER A O 1
ATOM 2103 N N . ALA A 1 273 ? 19.021 -7.128 -20.623 1.00 95.19 273 ALA A N 1
ATOM 2104 C CA . ALA A 1 273 ? 20.246 -6.348 -20.772 1.00 95.19 273 ALA A CA 1
ATOM 2105 C C . ALA A 1 273 ? 20.269 -5.116 -19.854 1.00 95.19 273 ALA A C 1
ATOM 2107 O O . ALA A 1 273 ? 21.237 -4.940 -19.118 1.00 95.19 273 ALA A O 1
ATOM 2108 N N . GLN A 1 274 ? 19.191 -4.319 -19.830 1.00 94.56 274 GLN A N 1
ATOM 2109 C CA . GLN A 1 274 ? 19.094 -3.121 -18.981 1.00 94.56 274 GLN A CA 1
ATOM 2110 C C . GLN A 1 274 ? 19.253 -3.452 -17.494 1.00 94.56 274 GLN A C 1
ATOM 2112 O O . GLN A 1 274 ? 19.939 -2.736 -16.768 1.00 94.56 274 GLN A O 1
ATOM 2117 N N . VAL A 1 275 ? 18.649 -4.551 -17.033 1.00 94.81 275 VAL A N 1
ATOM 2118 C CA . VAL A 1 275 ? 18.762 -4.981 -15.629 1.00 94.81 275 VAL A CA 1
ATOM 2119 C C . VAL A 1 275 ? 20.175 -5.478 -15.316 1.00 94.81 275 VAL A C 1
ATOM 2121 O O . VAL A 1 275 ? 20.734 -5.120 -14.281 1.00 94.81 275 VAL A O 1
ATOM 2124 N N . ARG A 1 276 ? 20.791 -6.245 -16.227 1.00 93.88 276 ARG A N 1
ATOM 2125 C CA . ARG A 1 276 ? 22.146 -6.785 -16.044 1.00 93.88 276 ARG A CA 1
ATOM 2126 C C . ARG A 1 276 ? 23.208 -5.687 -15.990 1.00 93.88 276 ARG A C 1
ATOM 2128 O O . ARG A 1 276 ? 24.090 -5.740 -15.136 1.00 93.88 276 ARG A O 1
ATOM 2135 N N . THR A 1 277 ? 23.142 -4.711 -16.895 1.00 93.88 277 THR A N 1
ATOM 2136 C CA . THR A 1 277 ? 24.105 -3.598 -16.935 1.00 93.88 277 THR A CA 1
ATOM 2137 C C . THR A 1 277 ? 23.778 -2.509 -15.916 1.00 93.88 277 THR A C 1
ATOM 2139 O O . THR A 1 277 ? 24.653 -1.711 -15.581 1.00 93.88 277 THR A O 1
ATOM 2142 N N . ARG A 1 278 ? 22.549 -2.514 -15.375 1.00 94.06 278 ARG A N 1
ATOM 2143 C CA . ARG A 1 278 ? 21.996 -1.468 -14.498 1.00 94.06 278 ARG A CA 1
ATOM 2144 C C . ARG A 1 278 ? 21.985 -0.098 -15.172 1.00 94.06 278 ARG A C 1
ATOM 2146 O O . ARG A 1 278 ? 22.157 0.935 -14.527 1.00 94.06 278 ARG A O 1
ATOM 2153 N N . GLU A 1 279 ? 21.814 -0.097 -16.489 1.00 89.88 279 GLU A N 1
ATOM 2154 C CA . GLU A 1 279 ? 21.745 1.111 -17.302 1.00 89.88 279 GLU A CA 1
ATOM 2155 C C . GLU A 1 279 ? 20.296 1.545 -17.546 1.00 89.88 279 GLU A C 1
ATOM 2157 O O . GLU A 1 279 ? 19.342 0.765 -17.469 1.00 89.88 279 GLU A O 1
ATOM 2162 N N . GLY A 1 280 ? 20.131 2.827 -17.870 1.00 85.62 280 GLY A N 1
ATOM 2163 C CA . GLY A 1 280 ? 18.834 3.462 -18.073 1.00 85.62 280 GLY A CA 1
ATOM 2164 C C . GLY A 1 280 ? 18.310 4.153 -16.813 1.00 85.62 280 GLY A C 1
ATOM 2165 O O . GLY A 1 280 ? 19.070 4.530 -15.926 1.00 85.62 280 GLY A O 1
ATOM 2166 N N . ALA A 1 281 ? 16.993 4.357 -16.761 1.00 86.06 281 ALA A N 1
ATOM 2167 C CA . ALA A 1 281 ? 16.332 5.137 -15.714 1.00 86.06 281 ALA A CA 1
ATOM 2168 C C . ALA A 1 281 ? 15.517 4.277 -14.734 1.00 86.06 281 ALA A C 1
ATOM 2170 O O . ALA A 1 281 ? 15.075 3.168 -15.059 1.00 86.06 281 ALA A O 1
ATOM 2171 N N . GLY A 1 282 ? 15.228 4.844 -13.563 1.00 88.44 282 GLY A N 1
ATOM 2172 C CA . GLY A 1 282 ? 14.367 4.247 -12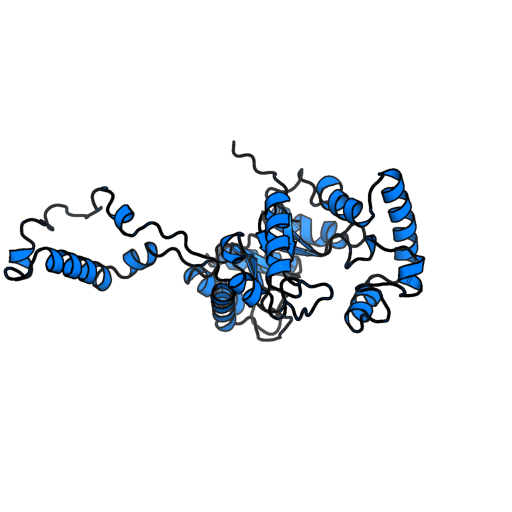.543 1.00 88.44 282 GLY A CA 1
ATOM 2173 C C . GLY A 1 282 ? 15.128 3.403 -11.520 1.00 88.44 282 GLY A C 1
ATOM 2174 O O . GLY A 1 282 ? 16.345 3.479 -11.410 1.00 88.44 282 GLY A O 1
ATOM 2175 N N . ARG A 1 283 ? 14.394 2.584 -10.761 1.00 91.56 283 ARG A N 1
ATOM 2176 C CA . ARG A 1 283 ? 14.874 1.934 -9.523 1.00 91.56 283 ARG A CA 1
ATOM 2177 C C . ARG A 1 283 ? 15.934 0.841 -9.711 1.00 91.56 283 ARG A C 1
ATOM 2179 O O . ARG A 1 283 ? 16.470 0.370 -8.723 1.00 91.56 283 ARG A O 1
ATOM 2186 N N . TYR A 1 284 ? 16.215 0.445 -10.950 1.00 92.81 284 TYR A N 1
ATOM 2187 C CA . TYR A 1 284 ? 17.239 -0.549 -11.309 1.00 92.81 284 TYR A CA 1
ATOM 2188 C C . TYR A 1 284 ? 18.503 0.081 -11.900 1.00 92.81 284 TYR A C 1
ATOM 2190 O O . TYR A 1 284 ? 19.432 -0.633 -12.265 1.00 92.81 284 TYR A O 1
ATOM 2198 N N . SER A 1 285 ? 18.516 1.407 -12.046 1.00 91.62 285 SER A N 1
ATOM 2199 C CA . SER A 1 285 ? 19.683 2.127 -12.538 1.00 91.62 285 SER A CA 1
ATOM 2200 C C . SER A 1 285 ? 20.754 2.190 -11.460 1.00 91.62 285 SER A C 1
ATOM 2202 O O . SER A 1 285 ? 20.432 2.439 -10.299 1.00 91.62 285 SER A O 1
ATOM 2204 N N . LYS A 1 286 ? 22.026 2.064 -11.847 1.00 91.81 286 LYS A N 1
ATOM 2205 C CA . LYS A 1 286 ? 23.183 2.270 -10.958 1.00 91.81 286 LYS A CA 1
ATOM 2206 C C . LYS A 1 286 ? 23.154 3.624 -10.230 1.00 91.81 286 LYS A C 1
ATOM 2208 O O . LYS A 1 286 ? 23.712 3.740 -9.144 1.00 91.81 286 LYS A O 1
ATOM 2213 N N . ASP A 1 287 ? 22.461 4.613 -10.796 1.00 90.19 287 ASP A N 1
ATOM 2214 C CA . ASP A 1 287 ? 22.338 5.963 -10.239 1.00 90.19 287 ASP A CA 1
ATOM 2215 C C . ASP A 1 287 ? 21.195 6.086 -9.204 1.00 90.19 287 ASP A C 1
ATOM 2217 O O . ASP A 1 287 ? 21.026 7.132 -8.583 1.00 90.19 287 ASP A O 1
ATOM 2221 N N . ALA A 1 288 ? 20.404 5.028 -8.976 1.00 88.81 288 ALA A N 1
ATOM 2222 C CA . ALA A 1 288 ? 19.256 5.046 -8.060 1.00 88.81 288 ALA A CA 1
ATOM 2223 C C . ALA A 1 288 ? 19.607 4.737 -6.587 1.00 88.81 288 ALA A C 1
ATOM 2225 O O . ALA A 1 288 ? 18.708 4.634 -5.744 1.00 88.81 288 ALA A O 1
ATOM 2226 N N . GLY A 1 289 ? 20.895 4.587 -6.259 1.00 89.75 289 GLY A N 1
ATOM 2227 C CA . GLY A 1 289 ? 21.393 4.460 -4.887 1.00 89.75 289 GLY A CA 1
ATOM 2228 C C . GLY A 1 289 ? 20.723 3.332 -4.094 1.00 89.75 289 GLY A C 1
ATOM 2229 O O . GLY A 1 289 ? 20.719 2.176 -4.511 1.00 89.75 289 GLY A O 1
ATOM 2230 N N . ALA A 1 290 ? 20.126 3.664 -2.944 1.00 89.50 290 ALA A N 1
ATOM 2231 C CA . ALA A 1 290 ? 19.478 2.689 -2.059 1.00 89.50 290 ALA A CA 1
ATOM 2232 C C . ALA A 1 290 ? 18.321 1.920 -2.724 1.00 89.50 290 ALA A C 1
ATOM 2234 O O . ALA A 1 290 ? 18.065 0.767 -2.371 1.00 89.50 290 ALA A O 1
ATOM 2235 N N . LEU A 1 291 ? 17.632 2.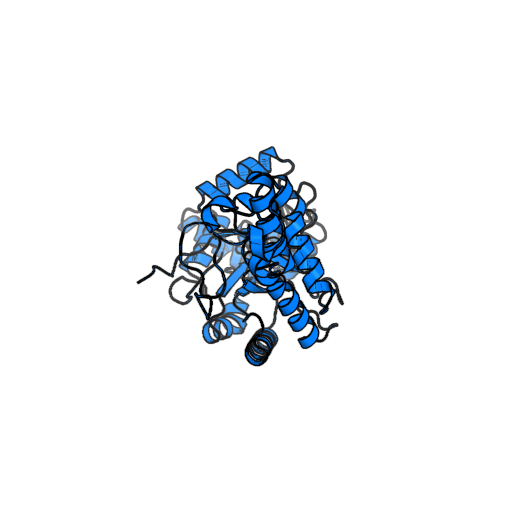528 -3.699 1.00 89.19 291 LEU A N 1
ATOM 2236 C CA . LEU A 1 291 ? 16.580 1.840 -4.447 1.00 89.19 291 LEU A CA 1
ATOM 2237 C C . LEU A 1 291 ? 17.176 0.758 -5.354 1.00 89.19 291 LEU A C 1
ATOM 2239 O O . LEU A 1 291 ? 16.618 -0.335 -5.410 1.00 89.19 291 LEU A O 1
ATOM 2243 N N . GLU A 1 292 ? 18.321 1.015 -5.991 1.00 91.88 292 GLU A N 1
ATOM 2244 C CA . GLU A 1 292 ? 19.021 -0.013 -6.772 1.00 91.88 292 GLU A CA 1
ATOM 2245 C C . GLU A 1 292 ? 19.511 -1.142 -5.880 1.00 91.88 292 GLU A C 1
ATOM 2247 O O . GLU A 1 292 ? 19.249 -2.298 -6.189 1.00 91.88 292 GLU A O 1
ATOM 2252 N N . ALA A 1 293 ? 20.116 -0.833 -4.733 1.00 92.12 293 ALA A N 1
ATOM 2253 C CA . ALA A 1 293 ? 20.569 -1.864 -3.804 1.00 92.12 293 ALA A CA 1
ATOM 2254 C C . ALA A 1 293 ? 19.414 -2.787 -3.361 1.00 92.12 293 ALA A C 1
ATOM 2256 O O . ALA A 1 293 ? 19.557 -4.013 -3.347 1.00 92.12 293 ALA A O 1
ATOM 2257 N N . LEU A 1 294 ? 18.244 -2.210 -3.057 1.00 91.31 294 LEU A N 1
ATOM 2258 C CA . LEU A 1 294 ? 17.050 -2.960 -2.672 1.00 91.31 294 LEU A CA 1
ATOM 2259 C C . LEU A 1 294 ? 16.505 -3.813 -3.827 1.00 91.31 294 LEU A C 1
ATOM 2261 O O . LEU A 1 294 ? 16.389 -5.033 -3.707 1.00 91.31 294 LEU A O 1
ATOM 2265 N N . TYR A 1 295 ? 16.142 -3.185 -4.946 1.00 92.62 295 TYR A N 1
ATOM 2266 C CA . TYR A 1 295 ? 15.477 -3.875 -6.053 1.00 92.62 295 TYR A CA 1
ATOM 2267 C C . TYR A 1 295 ? 16.438 -4.783 -6.831 1.00 92.62 295 TYR A C 1
ATOM 2269 O O . TYR A 1 295 ? 16.058 -5.883 -7.238 1.00 92.62 295 TYR A O 1
ATOM 2277 N N . GLY A 1 296 ? 17.698 -4.379 -6.964 1.00 92.81 296 GLY A N 1
ATOM 2278 C CA . GLY A 1 296 ? 18.780 -5.185 -7.512 1.00 92.81 296 GLY A CA 1
ATOM 2279 C C . GLY A 1 296 ? 19.026 -6.448 -6.686 1.00 92.81 296 GLY A C 1
ATOM 2280 O O . GLY A 1 296 ? 19.032 -7.545 -7.241 1.00 92.81 296 GLY A O 1
ATOM 2281 N N . GLY A 1 297 ? 19.106 -6.344 -5.355 1.00 93.12 297 GLY A N 1
ATOM 2282 C CA . GLY A 1 297 ? 19.254 -7.516 -4.480 1.00 93.12 297 GLY A CA 1
ATOM 2283 C C . GLY A 1 297 ? 18.082 -8.508 -4.569 1.00 93.12 297 GLY A C 1
ATOM 2284 O O . GLY A 1 297 ? 18.265 -9.731 -4.481 1.00 93.12 297 GLY A O 1
ATOM 2285 N N . LEU A 1 298 ? 16.867 -8.003 -4.797 1.00 92.62 298 LEU A N 1
ATOM 2286 C CA . LEU A 1 298 ? 15.677 -8.835 -4.974 1.00 92.62 298 LEU A CA 1
ATOM 2287 C C . LEU A 1 298 ? 15.676 -9.552 -6.333 1.00 92.62 298 LEU A C 1
ATOM 2289 O O . LEU A 1 298 ? 15.515 -10.781 -6.364 1.00 92.62 298 LEU A O 1
ATOM 2293 N N . TYR A 1 299 ? 15.903 -8.812 -7.422 1.00 94.69 299 TYR A N 1
ATOM 2294 C CA . TYR A 1 299 ? 15.540 -9.245 -8.775 1.00 94.69 299 TYR A CA 1
ATOM 2295 C C . TYR A 1 299 ? 16.693 -9.315 -9.792 1.00 94.69 299 TYR A C 1
ATOM 2297 O O . TYR A 1 299 ? 16.522 -9.939 -10.835 1.00 94.69 299 TYR A O 1
ATOM 2305 N N . ASN A 1 300 ? 17.871 -8.739 -9.538 1.00 93.69 300 ASN A N 1
ATOM 2306 C CA . ASN A 1 300 ? 18.992 -8.757 -10.490 1.00 93.69 300 ASN A CA 1
ATOM 2307 C C . ASN A 1 300 ? 19.755 -10.097 -10.444 1.00 93.69 300 ASN A C 1
ATOM 2309 O O . ASN A 1 300 ? 20.842 -10.203 -9.875 1.00 93.69 300 ASN A O 1
ATOM 2313 N N . LYS A 1 301 ? 19.130 -11.166 -10.958 1.00 94.50 301 LYS A N 1
ATOM 2314 C CA . LYS A 1 301 ? 19.652 -12.546 -10.923 1.00 94.50 301 LYS A CA 1
ATOM 2315 C C . LYS A 1 301 ? 19.398 -13.254 -12.258 1.00 94.50 301 LYS A C 1
ATOM 2317 O O . LYS A 1 301 ? 18.399 -12.943 -12.908 1.00 94.50 301 LYS A O 1
ATOM 2322 N N . PRO A 1 302 ? 20.212 -14.265 -12.634 1.00 94.56 302 PRO A N 1
ATOM 2323 C CA . PRO A 1 302 ? 20.066 -14.983 -13.903 1.00 94.56 302 PRO A CA 1
ATOM 2324 C C . PRO A 1 302 ? 18.647 -15.471 -14.217 1.00 94.56 302 PRO A C 1
ATOM 2326 O O . PRO A 1 302 ? 18.184 -15.304 -15.340 1.00 94.56 302 PRO A O 1
ATOM 2329 N N . SER A 1 303 ? 17.924 -15.988 -13.218 1.00 94.81 303 SER A N 1
ATOM 2330 C CA . SER A 1 303 ? 16.546 -16.465 -13.388 1.00 94.81 303 SER A CA 1
ATOM 2331 C C . SER A 1 303 ? 15.566 -15.371 -13.830 1.00 94.81 303 SER A C 1
ATOM 2333 O O . SER A 1 303 ? 14.632 -15.655 -14.574 1.00 94.81 303 SER A O 1
ATOM 2335 N N . TYR A 1 304 ? 15.770 -14.120 -13.406 1.00 95.50 304 TYR A N 1
ATOM 2336 C CA . TYR A 1 304 ? 14.912 -13.004 -13.807 1.00 95.50 304 TYR A CA 1
ATOM 2337 C C . TYR A 1 304 ? 15.264 -12.462 -15.193 1.00 95.50 304 TYR A C 1
ATOM 2339 O O . TYR A 1 304 ? 14.391 -11.899 -15.839 1.00 95.50 304 TYR A O 1
ATOM 2347 N N . TYR A 1 305 ? 16.488 -12.661 -15.690 1.00 95.50 305 TYR A N 1
ATOM 2348 C CA . TYR A 1 305 ? 16.821 -12.305 -17.074 1.00 95.50 305 TYR A CA 1
ATOM 2349 C C . TYR A 1 305 ? 16.009 -13.150 -18.052 1.00 95.50 305 TYR A C 1
ATOM 2351 O O . TYR A 1 305 ? 15.325 -12.599 -18.904 1.00 95.50 305 TYR A O 1
ATOM 2359 N N . THR A 1 306 ? 15.995 -14.471 -17.850 1.00 95.12 306 THR A N 1
ATOM 2360 C CA . THR A 1 306 ? 15.168 -15.384 -18.648 1.00 95.12 306 THR A CA 1
ATOM 2361 C C . THR A 1 306 ? 13.683 -15.051 -18.517 1.00 95.12 306 THR A C 1
ATOM 2363 O O . THR A 1 306 ? 12.964 -15.050 -19.510 1.00 95.12 306 THR A O 1
ATOM 2366 N N . ALA A 1 307 ? 13.217 -14.719 -17.307 1.00 96.06 307 ALA A N 1
ATOM 2367 C CA . ALA A 1 307 ? 11.836 -14.285 -17.111 1.00 96.06 307 ALA A CA 1
ATOM 2368 C C . ALA A 1 307 ? 11.510 -13.002 -17.895 1.00 96.06 307 ALA A C 1
ATOM 2370 O O . ALA A 1 307 ? 10.408 -12.892 -18.419 1.00 96.06 307 ALA A O 1
ATOM 2371 N N . LEU A 1 308 ? 12.447 -12.053 -17.997 1.00 97.44 308 LEU A N 1
ATOM 2372 C CA . LEU A 1 308 ? 12.264 -10.815 -18.758 1.00 97.44 308 LEU A CA 1
ATOM 2373 C C . LEU A 1 308 ? 12.257 -11.034 -20.267 1.00 97.44 308 LEU A C 1
ATOM 2375 O O . LEU A 1 308 ? 11.480 -10.375 -20.951 1.00 97.44 308 LEU A O 1
ATOM 2379 N N . ASP A 1 309 ? 13.070 -11.958 -20.774 1.00 96.44 309 ASP A N 1
ATOM 2380 C CA . ASP A 1 309 ? 13.057 -12.308 -22.196 1.00 96.44 309 ASP A CA 1
ATOM 2381 C C . ASP A 1 309 ? 11.688 -12.912 -22.573 1.00 96.44 309 ASP A C 1
ATOM 2383 O O . ASP A 1 309 ? 11.016 -12.406 -23.472 1.00 96.44 309 ASP A O 1
ATOM 2387 N N . LEU A 1 310 ? 11.197 -13.879 -21.785 1.00 97.00 310 LEU A N 1
ATOM 2388 C CA . LEU A 1 310 ? 9.853 -14.458 -21.947 1.00 97.00 310 LEU A CA 1
ATOM 2389 C C . LEU A 1 310 ? 8.736 -13.417 -21.774 1.00 97.00 310 LEU A C 1
ATOM 2391 O O . LEU A 1 310 ? 7.730 -13.441 -22.482 1.00 97.00 310 LEU A O 1
ATOM 2395 N N . TRP A 1 311 ? 8.896 -12.492 -20.825 1.00 97.69 311 TRP A N 1
ATOM 2396 C CA . TRP A 1 311 ? 7.939 -11.414 -20.589 1.00 97.69 311 TRP A CA 1
ATOM 2397 C C . TRP A 1 311 ? 7.857 -10.451 -21.775 1.00 97.69 311 TRP A C 1
ATOM 2399 O O . TRP A 1 311 ? 6.764 -10.041 -22.162 1.00 97.69 311 TRP A O 1
ATOM 2409 N N . GLY A 1 312 ? 9.003 -10.113 -22.369 1.00 97.56 312 GLY A N 1
ATOM 2410 C CA . GLY A 1 312 ? 9.083 -9.289 -23.570 1.00 97.56 312 GLY A CA 1
ATOM 2411 C C . GLY A 1 312 ? 8.422 -9.960 -24.771 1.00 97.56 312 GLY A C 1
ATOM 2412 O O . GLY A 1 312 ? 7.634 -9.321 -25.466 1.00 97.56 312 GLY A O 1
ATOM 2413 N N . GLU A 1 313 ? 8.673 -11.254 -24.981 1.00 97.50 313 GLU A N 1
ATOM 2414 C CA . GLU A 1 313 ? 7.999 -12.049 -26.017 1.00 97.50 313 GLU A CA 1
ATOM 2415 C C . GLU A 1 313 ? 6.477 -12.061 -25.824 1.00 97.50 313 GLU A C 1
ATOM 2417 O O . GLU A 1 313 ? 5.734 -11.793 -26.771 1.00 97.50 313 GLU A O 1
ATOM 2422 N N . ALA A 1 314 ? 6.008 -12.292 -24.595 1.00 97.19 314 ALA A N 1
ATOM 2423 C CA . ALA A 1 314 ? 4.585 -12.283 -24.270 1.00 97.19 314 ALA A CA 1
ATOM 2424 C C . ALA A 1 314 ? 3.942 -10.903 -24.492 1.00 97.19 314 ALA A C 1
ATOM 2426 O O . ALA A 1 314 ? 2.861 -10.816 -25.073 1.00 97.19 314 ALA A O 1
ATOM 2427 N N . ALA A 1 315 ? 4.607 -9.821 -24.074 1.00 97.50 315 ALA A N 1
ATOM 2428 C CA . ALA A 1 315 ? 4.116 -8.456 -24.262 1.00 97.50 315 ALA A CA 1
ATOM 2429 C C . ALA A 1 315 ? 4.027 -8.089 -25.752 1.00 97.50 315 ALA A C 1
ATOM 2431 O O . ALA A 1 315 ? 3.001 -7.573 -26.198 1.00 97.50 315 ALA A O 1
ATOM 2432 N N . ASN A 1 316 ? 5.051 -8.444 -26.535 1.00 97.06 316 ASN A N 1
ATOM 2433 C CA . ASN A 1 316 ? 5.062 -8.252 -27.985 1.00 97.06 316 ASN A CA 1
ATOM 2434 C C . ASN A 1 316 ? 3.951 -9.057 -28.672 1.00 97.06 316 ASN A C 1
ATOM 2436 O O . ASN A 1 316 ? 3.224 -8.512 -29.499 1.00 97.06 316 ASN A O 1
ATOM 2440 N N . GLY A 1 317 ? 3.779 -10.330 -28.301 1.00 97.38 317 GLY A N 1
ATOM 2441 C CA . GLY A 1 317 ? 2.711 -11.182 -28.829 1.00 97.38 317 GLY A CA 1
ATOM 2442 C C . GLY A 1 317 ? 1.306 -10.674 -28.487 1.00 97.38 317 GLY A C 1
ATOM 2443 O O . GLY A 1 317 ? 0.385 -10.836 -29.283 1.00 97.38 317 GLY A O 1
ATOM 2444 N N . ALA A 1 318 ? 1.146 -10.014 -27.337 1.00 95.44 318 ALA A N 1
ATOM 2445 C CA . ALA A 1 318 ? -0.103 -9.384 -26.912 1.00 95.44 318 ALA A CA 1
ATOM 2446 C C . ALA A 1 318 ? -0.309 -7.959 -27.467 1.00 95.44 318 ALA A C 1
ATOM 2448 O O . ALA A 1 318 ? -1.377 -7.381 -27.257 1.00 95.44 318 ALA A O 1
ATOM 2449 N N . GLY A 1 319 ? 0.687 -7.387 -28.156 1.00 97.06 319 GLY A N 1
ATOM 2450 C CA . GLY A 1 319 ? 0.629 -6.033 -28.708 1.00 97.06 319 GLY A CA 1
ATOM 2451 C C . GLY A 1 319 ? 0.573 -4.927 -27.649 1.00 97.06 319 GLY A C 1
ATOM 2452 O O . GLY A 1 319 ? 0.003 -3.870 -27.911 1.00 97.06 319 GLY A O 1
ATOM 2453 N N . CYS A 1 320 ? 1.129 -5.158 -26.456 1.00 97.31 320 CYS A N 1
ATOM 2454 C CA . CYS A 1 320 ? 1.091 -4.209 -25.343 1.00 97.31 320 CYS A CA 1
ATOM 2455 C C . CYS A 1 320 ? 2.476 -3.968 -24.729 1.00 97.31 320 CYS A C 1
ATOM 2457 O O . CYS A 1 320 ? 3.423 -4.720 -24.949 1.00 97.31 320 CYS A O 1
ATOM 2459 N N . SER A 1 321 ? 2.607 -2.924 -23.907 1.00 97.31 321 SER A N 1
ATOM 2460 C CA . SER A 1 321 ? 3.846 -2.715 -23.145 1.00 97.31 321 SER A CA 1
ATOM 2461 C C . SER A 1 321 ? 4.001 -3.754 -22.026 1.00 97.31 321 SER A C 1
ATOM 2463 O O . SER A 1 321 ? 3.014 -4.281 -21.511 1.00 97.31 321 SER A O 1
ATOM 2465 N N . GLY A 1 322 ? 5.233 -3.996 -21.567 1.00 96.50 322 GLY A N 1
ATOM 2466 C CA . GLY A 1 322 ? 5.470 -4.861 -20.403 1.00 96.50 322 GLY A CA 1
ATOM 2467 C C . GLY A 1 322 ? 4.807 -4.349 -19.114 1.00 96.50 322 GLY A C 1
ATOM 2468 O O . GLY A 1 322 ? 4.407 -5.147 -18.267 1.00 96.50 322 GLY A O 1
ATOM 2469 N N . ALA A 1 323 ? 4.625 -3.028 -18.985 1.00 95.00 323 ALA A N 1
ATOM 2470 C CA . ALA A 1 323 ? 3.871 -2.432 -17.882 1.00 95.00 323 ALA A CA 1
ATOM 2471 C C . ALA A 1 323 ? 2.383 -2.793 -17.969 1.00 95.00 323 ALA A C 1
ATOM 2473 O O . ALA A 1 323 ? 1.808 -3.266 -16.993 1.00 95.00 323 ALA A O 1
ATOM 2474 N N . GLU A 1 324 ? 1.773 -2.603 -19.141 1.00 95.06 324 GLU A N 1
ATOM 2475 C CA . GLU A 1 324 ? 0.367 -2.936 -19.375 1.00 95.06 324 GLU A CA 1
ATOM 2476 C C . GLU A 1 324 ? 0.111 -4.431 -19.159 1.00 95.06 324 GLU A C 1
ATOM 2478 O O . GLU A 1 324 ? -0.830 -4.792 -18.449 1.00 95.06 324 GLU A O 1
ATOM 2483 N N . LEU A 1 325 ? 0.993 -5.296 -19.678 1.00 96.81 325 LEU A N 1
ATOM 2484 C CA . LEU A 1 325 ? 0.909 -6.737 -19.453 1.00 96.81 325 LEU A CA 1
ATOM 2485 C C . LEU A 1 325 ? 0.927 -7.075 -17.957 1.00 96.81 325 LEU A C 1
ATOM 2487 O O . LEU A 1 325 ? 0.212 -7.976 -17.532 1.00 96.81 325 LEU A O 1
ATOM 2491 N N . ALA A 1 326 ? 1.688 -6.341 -17.139 1.00 95.75 326 ALA A N 1
ATOM 2492 C CA . ALA A 1 326 ? 1.790 -6.614 -15.707 1.00 95.75 326 ALA A CA 1
ATOM 2493 C C . ALA A 1 326 ? 0.463 -6.344 -14.998 1.00 95.75 326 ALA A C 1
ATOM 2495 O O . ALA A 1 326 ? -0.022 -7.194 -14.253 1.00 95.75 326 ALA A O 1
ATOM 2496 N N . TYR A 1 327 ? -0.154 -5.191 -15.263 1.00 91.56 327 TYR A N 1
ATOM 2497 C CA . TYR A 1 327 ? -1.460 -4.860 -14.693 1.00 91.56 327 TYR A CA 1
ATOM 2498 C C . TYR A 1 327 ? -2.555 -5.807 -15.195 1.00 91.56 327 TYR A C 1
ATOM 2500 O O . TYR A 1 327 ? -3.365 -6.272 -14.393 1.00 91.56 327 TYR A O 1
ATOM 2508 N N . ARG A 1 328 ? -2.547 -6.159 -16.490 1.00 91.00 328 ARG A N 1
ATOM 2509 C CA . ARG A 1 328 ? -3.482 -7.138 -17.071 1.00 91.00 328 ARG A CA 1
ATOM 2510 C C . ARG A 1 328 ? -3.328 -8.511 -16.427 1.00 91.00 328 ARG A C 1
ATOM 2512 O O . ARG A 1 328 ? -4.324 -9.083 -15.996 1.00 91.00 328 ARG A O 1
ATOM 2519 N N . TRP A 1 329 ? -2.094 -8.989 -16.284 1.00 92.75 329 TRP A N 1
ATOM 2520 C CA . TRP A 1 329 ? -1.811 -10.268 -15.644 1.00 92.75 329 TRP A CA 1
ATOM 2521 C C . TRP A 1 329 ? -2.355 -10.300 -14.216 1.00 92.75 329 TRP A C 1
ATOM 2523 O O . TRP A 1 329 ? -3.073 -11.229 -13.860 1.00 92.75 329 TRP A O 1
ATOM 2533 N N . VAL A 1 330 ? -2.093 -9.264 -13.407 1.00 90.88 330 VAL A N 1
ATOM 2534 C CA . VAL A 1 330 ? -2.624 -9.223 -12.036 1.00 90.88 330 VAL A CA 1
ATOM 2535 C C . VAL A 1 330 ? -4.159 -9.189 -12.038 1.00 90.88 330 VAL A C 1
ATOM 2537 O O . VAL A 1 330 ? -4.781 -9.912 -11.260 1.00 90.88 330 VAL A O 1
ATOM 2540 N N . ALA A 1 331 ? -4.778 -8.404 -12.921 1.00 84.75 331 ALA A N 1
ATOM 2541 C CA . ALA A 1 331 ? -6.231 -8.259 -12.994 1.00 84.75 331 ALA A CA 1
ATOM 2542 C C . ALA A 1 331 ? -6.973 -9.533 -13.443 1.00 84.75 331 ALA A C 1
ATOM 2544 O O . ALA A 1 331 ? -8.084 -9.789 -12.963 1.00 84.75 331 ALA A O 1
ATOM 2545 N N . PHE A 1 332 ? -6.391 -10.303 -14.371 1.00 85.12 332 PHE A N 1
ATOM 2546 C CA . PHE A 1 332 ? -7.120 -11.327 -15.130 1.00 85.12 332 PHE A CA 1
ATOM 2547 C C . PHE A 1 332 ? -6.530 -12.740 -15.057 1.00 85.12 332 PHE A C 1
ATOM 2549 O O . PHE A 1 332 ? -7.299 -13.694 -15.146 1.00 85.12 332 PHE A O 1
ATOM 2556 N N . ASP A 1 333 ? -5.220 -12.885 -14.848 1.00 86.62 333 ASP A N 1
ATOM 2557 C CA . ASP A 1 333 ? -4.494 -14.160 -15.000 1.00 86.62 333 ASP A CA 1
ATOM 2558 C C . ASP A 1 333 ? -3.767 -14.605 -13.718 1.00 86.62 333 ASP A C 1
ATOM 2560 O O . ASP A 1 333 ? -2.949 -15.530 -13.725 1.00 86.62 333 ASP A O 1
ATOM 2564 N N . SER A 1 334 ? -4.046 -13.934 -12.603 1.00 88.31 334 SER A N 1
ATOM 2565 C CA . SER A 1 334 ? -3.369 -14.133 -11.324 1.00 88.31 334 SER A CA 1
ATOM 2566 C C . SER A 1 334 ? -4.260 -14.816 -10.283 1.00 88.31 334 SER A C 1
ATOM 2568 O O . SER A 1 334 ? -5.467 -14.955 -10.453 1.00 88.31 334 SER A O 1
ATOM 2570 N N . ALA A 1 335 ? -3.700 -15.189 -9.131 1.00 85.00 335 ALA A N 1
ATOM 2571 C CA . ALA A 1 335 ? -4.478 -15.738 -8.013 1.00 85.00 335 ALA A CA 1
ATOM 2572 C C . ALA A 1 335 ? -5.397 -14.706 -7.326 1.00 85.00 335 ALA A C 1
ATOM 2574 O O . ALA A 1 335 ? -6.124 -15.045 -6.386 1.00 85.00 335 ALA A O 1
ATOM 2575 N N . VAL A 1 336 ? -5.331 -13.444 -7.755 1.00 78.81 336 VAL A N 1
ATOM 2576 C CA . VAL A 1 336 ? -6.224 -12.354 -7.345 1.00 78.81 336 VAL A CA 1
ATOM 2577 C C . VAL A 1 336 ? -7.287 -12.093 -8.427 1.00 78.81 336 VAL A C 1
ATOM 2579 O O . VAL A 1 336 ? -7.991 -11.082 -8.388 1.00 78.81 336 VAL A O 1
ATOM 2582 N N . ASP A 1 337 ? -7.442 -13.022 -9.382 1.00 63.62 337 ASP A N 1
ATOM 2583 C CA . ASP A 1 337 ? -8.490 -12.967 -10.393 1.00 63.62 337 ASP A CA 1
ATOM 2584 C C . ASP A 1 337 ? -9.887 -12.863 -9.761 1.00 63.62 337 ASP A C 1
ATOM 2586 O O . ASP A 1 337 ? -10.179 -13.294 -8.639 1.00 63.62 337 ASP A O 1
ATOM 2590 N N . GLY A 1 338 ? -10.801 -12.223 -10.488 1.00 53.06 338 GLY A N 1
ATOM 2591 C CA . GLY A 1 338 ? -12.134 -11.907 -9.975 1.00 53.06 338 GLY A CA 1
ATOM 2592 C C . GLY A 1 338 ? -13.084 -13.054 -9.742 1.00 53.06 338 GLY A C 1
ATOM 2593 O O . GLY A 1 338 ? -14.255 -12.793 -9.486 1.00 53.06 338 GLY A O 1
ATOM 2594 N N . LYS A 1 339 ? -12.599 -14.285 -9.844 1.00 56.94 339 LYS A N 1
ATOM 2595 C CA . LYS A 1 339 ? -13.381 -15.493 -9.624 1.00 56.94 339 LYS A CA 1
ATOM 2596 C C . LYS A 1 339 ? -13.299 -15.952 -8.166 1.00 56.94 339 LYS A C 1
ATOM 2598 O O . LYS A 1 339 ? -14.217 -16.616 -7.700 1.00 56.94 339 LYS A O 1
ATOM 2603 N N . SER A 1 340 ? -12.249 -15.553 -7.439 1.00 54.59 340 SER A N 1
ATOM 2604 C CA . SER A 1 340 ? -11.892 -16.150 -6.141 1.00 54.59 340 SER A CA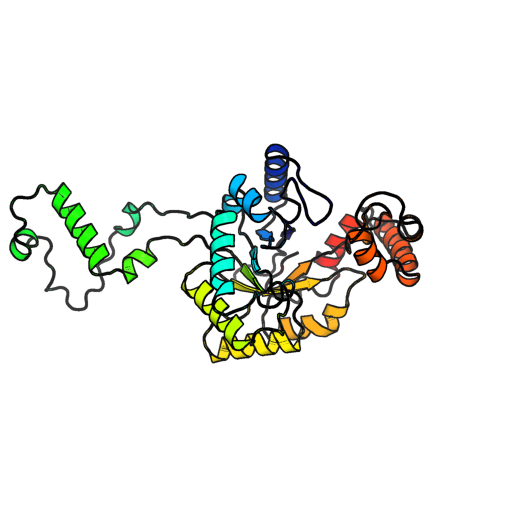 1
ATOM 2605 C C . SER A 1 340 ? -12.008 -15.208 -4.926 1.00 54.59 340 SER A C 1
ATOM 2607 O O . SER A 1 340 ? -11.761 -15.648 -3.801 1.00 54.59 340 SER A O 1
ATOM 2609 N N . TRP A 1 341 ? -12.364 -13.929 -5.121 1.00 55.50 341 TRP A N 1
ATOM 2610 C CA . TRP A 1 341 ? -12.350 -12.890 -4.074 1.00 55.50 341 TRP A CA 1
ATOM 2611 C C . TRP A 1 341 ? -13.614 -12.020 -4.060 1.00 55.50 341 TRP A C 1
ATOM 2613 O O . TRP A 1 341 ? -14.099 -11.601 -5.108 1.00 55.50 341 TRP A O 1
ATOM 2623 N N . SER A 1 342 ? -14.115 -11.701 -2.859 1.00 40.59 342 SER A N 1
ATOM 2624 C CA . SER A 1 342 ? -15.324 -10.885 -2.642 1.00 40.59 342 SER A CA 1
ATOM 2625 C C . SER A 1 342 ? -15.090 -9.369 -2.709 1.00 40.59 342 SER A C 1
ATOM 2627 O O . SER A 1 342 ? -16.049 -8.620 -2.872 1.00 40.59 342 SER A O 1
ATOM 2629 N N . MET A 1 343 ? -13.839 -8.900 -2.605 1.00 40.81 343 MET A N 1
ATOM 2630 C CA . MET A 1 343 ? -13.430 -7.509 -2.840 1.00 40.81 343 MET A CA 1
ATOM 2631 C C . MET A 1 343 ? -11.971 -7.465 -3.315 1.00 40.81 343 MET A C 1
ATOM 2633 O O . MET A 1 343 ? -11.109 -8.113 -2.725 1.00 40.81 343 MET A O 1
ATOM 2637 N N . LYS A 1 344 ? -11.701 -6.678 -4.361 1.00 53.34 344 LYS A N 1
ATOM 2638 C CA . LYS A 1 344 ? -10.379 -6.499 -4.983 1.00 53.34 344 LYS A CA 1
ATOM 2639 C C . LYS A 1 344 ? -9.881 -5.078 -4.758 1.00 53.34 344 LYS A C 1
ATOM 2641 O O . LYS A 1 344 ? -10.722 -4.186 -4.832 1.00 53.34 344 LYS A O 1
ATOM 2646 N N . ARG A 1 345 ? -8.571 -4.861 -4.601 1.00 45.94 345 ARG A N 1
ATOM 2647 C CA . ARG A 1 345 ? -7.905 -3.588 -4.933 1.00 45.94 345 ARG A CA 1
ATOM 2648 C C . ARG A 1 345 ? -6.522 -3.849 -5.557 1.00 45.94 345 ARG A C 1
ATOM 2650 O O . ARG A 1 345 ? -5.747 -4.627 -5.002 1.00 45.94 345 ARG A O 1
ATOM 2657 N N . LEU A 1 346 ? -6.264 -3.251 -6.717 1.00 34.50 346 LEU A N 1
ATOM 2658 C CA . LEU A 1 346 ? -4.984 -3.239 -7.440 1.00 34.50 346 LEU A CA 1
ATOM 2659 C C . LEU A 1 346 ? -4.150 -2.017 -7.102 1.00 34.50 346 LEU A C 1
ATOM 2661 O O . LEU A 1 346 ? -4.788 -0.959 -6.920 1.00 34.50 346 LEU A O 1
#

pLDDT: mean 82.58, std 21.05, range [30.64, 98.75]

Foldseek 3Di:
DDPQLDAAEEAAQLQLDLDWPAAHHDNDLVSVVVVLVVCVVVRHAAYEEEPPSPLSLQSLQVSVVLVSHQYEYEFCAQVPAPCLFLPNLLVRLVVSLVRNVNDDPQDPPVVVPPDDDDPDVDVPPDDPVCPCVVPVVVPDDPVVVVVVVVVCCCVVPVVVVVVNDDDSARAEYEHAEHRPNYDPLRSQSSQQVNVVVPSYDAYEYEHDFQVVLVVSQVSCVVVVGHHYAEYEDEDEPPDAPCLPGPVVSCLVSQHEYAYPDLCLQVLLQDALVCQQVLDDDGQSHPVNPPSNVVSCVVQSDPVNNVVNVVLVVVCVVVVHGSVVVSVCCCDPVGSQHSPRHSHHYD